Protein AF-A0A8S2DT52-F1 (afdb_monomer)

Structure (mmCIF, N/CA/C/O backbone):
data_AF-A0A8S2DT52-F1
#
_entry.id   AF-A0A8S2DT52-F1
#
loop_
_atom_site.group_PDB
_atom_site.id
_atom_site.type_symbol
_atom_site.label_atom_id
_atom_site.label_alt_id
_atom_site.label_comp_id
_atom_site.label_asym_id
_atom_site.label_entity_id
_atom_site.label_seq_id
_atom_site.pdbx_PDB_ins_code
_atom_site.Cartn_x
_atom_site.Cartn_y
_atom_site.Cartn_z
_atom_site.occupancy
_atom_site.B_iso_or_equiv
_atom_site.auth_seq_id
_atom_site.auth_comp_id
_atom_site.auth_asym_id
_atom_site.auth_atom_id
_atom_site.pdbx_PDB_model_num
ATOM 1 N N . ASN A 1 1 ? 5.628 -8.707 -32.641 1.00 35.69 1 ASN A N 1
ATOM 2 C CA . ASN A 1 1 ? 6.130 -9.527 -31.519 1.00 35.69 1 ASN A CA 1
ATOM 3 C C . ASN A 1 1 ? 7.415 -8.938 -30.966 1.00 35.69 1 ASN A C 1
ATOM 5 O O . ASN A 1 1 ? 8.491 -9.422 -31.286 1.00 35.69 1 ASN A O 1
ATOM 9 N N . LEU A 1 2 ? 7.311 -7.872 -30.170 1.00 49.41 2 LEU A N 1
ATOM 10 C CA . LEU A 1 2 ? 8.390 -7.425 -29.281 1.00 49.41 2 LEU A CA 1
ATOM 11 C C . LEU A 1 2 ? 8.142 -8.107 -27.931 1.00 49.41 2 LEU A C 1
ATOM 13 O O . LEU A 1 2 ? 7.644 -7.491 -26.996 1.00 49.41 2 LEU A O 1
ATOM 17 N N . ASN A 1 3 ? 8.361 -9.422 -27.881 1.00 49.50 3 ASN A N 1
ATOM 18 C CA . ASN A 1 3 ? 8.069 -10.216 -26.680 1.00 49.50 3 ASN A CA 1
ATOM 19 C C . ASN A 1 3 ? 9.126 -9.990 -25.587 1.00 49.50 3 ASN A C 1
ATOM 21 O O . ASN A 1 3 ? 8.876 -10.261 -24.415 1.00 49.50 3 ASN A O 1
ATOM 25 N N . GLU A 1 4 ? 10.284 -9.460 -25.979 1.00 51.12 4 GLU A N 1
ATOM 26 C CA . GLU A 1 4 ? 11.430 -9.224 -25.123 1.00 51.12 4 GLU A CA 1
ATOM 27 C C . GLU A 1 4 ? 12.176 -7.992 -25.647 1.00 51.12 4 GLU A C 1
ATOM 29 O O . GLU A 1 4 ? 12.519 -7.916 -26.831 1.00 51.12 4 GLU A O 1
ATOM 34 N N . ILE A 1 5 ? 12.380 -6.995 -24.788 1.00 58.22 5 ILE A N 1
ATOM 35 C CA . ILE A 1 5 ? 13.152 -5.797 -25.122 1.00 58.22 5 ILE A CA 1
ATOM 36 C C . ILE A 1 5 ? 14.455 -5.844 -24.326 1.00 58.22 5 ILE A C 1
ATOM 38 O O . ILE A 1 5 ? 14.461 -5.599 -23.119 1.00 58.22 5 ILE A O 1
ATOM 42 N N . HIS A 1 6 ? 15.555 -6.138 -25.023 1.00 52.00 6 HIS A N 1
ATOM 43 C CA . HIS A 1 6 ? 16.921 -6.066 -24.504 1.00 52.00 6 HIS A CA 1
ATOM 44 C C . HIS A 1 6 ? 17.639 -4.880 -25.131 1.00 52.00 6 HIS A C 1
ATOM 46 O O . HIS A 1 6 ? 18.054 -4.932 -26.289 1.00 52.00 6 HIS A O 1
ATOM 52 N N . PHE A 1 7 ? 17.816 -3.801 -24.375 1.00 57.94 7 PHE A N 1
ATOM 53 C CA . PHE A 1 7 ? 18.635 -2.682 -24.831 1.00 57.94 7 PHE A CA 1
ATOM 54 C C . PHE A 1 7 ? 20.092 -2.907 -24.404 1.00 57.94 7 PHE A C 1
ATOM 56 O O . PHE A 1 7 ? 20.455 -2.637 -23.262 1.00 57.94 7 PHE A O 1
ATOM 63 N N . GLN A 1 8 ? 20.940 -3.393 -25.316 1.00 43.19 8 GLN A N 1
ATOM 64 C CA . GLN A 1 8 ? 22.396 -3.422 -25.123 1.00 43.19 8 GLN A CA 1
ATOM 65 C C . GLN A 1 8 ? 23.070 -2.288 -25.909 1.00 43.19 8 GLN A C 1
ATOM 67 O O . GLN A 1 8 ? 22.918 -2.200 -27.122 1.00 43.19 8 GLN A O 1
ATOM 72 N N . ASN A 1 9 ? 23.805 -1.424 -25.198 1.00 43.22 9 ASN A N 1
ATOM 73 C CA . ASN A 1 9 ? 24.864 -0.499 -25.653 1.00 43.22 9 ASN A CA 1
ATOM 74 C C . ASN A 1 9 ? 24.658 0.369 -26.925 1.00 43.22 9 ASN A C 1
ATOM 76 O O . ASN A 1 9 ? 25.611 0.993 -27.378 1.00 43.22 9 ASN A O 1
ATOM 80 N N . GLY A 1 10 ? 23.449 0.484 -27.481 1.00 42.69 10 GLY A N 1
ATOM 81 C CA . GLY A 1 10 ? 23.205 1.191 -28.751 1.00 42.69 10 GLY A CA 1
ATOM 82 C C . GLY A 1 10 ? 22.443 2.517 -28.668 1.00 42.69 10 GLY A C 1
ATOM 83 O O . GLY A 1 10 ? 22.349 3.219 -29.669 1.00 42.69 10 GLY A O 1
ATOM 84 N N . MET A 1 11 ? 21.894 2.894 -27.509 1.00 45.53 11 MET A N 1
ATOM 85 C CA . MET A 1 11 ? 21.037 4.087 -27.387 1.00 45.53 11 MET A CA 1
ATOM 86 C C . MET A 1 11 ? 21.531 5.082 -26.337 1.00 45.53 11 MET A C 1
ATOM 88 O O . MET A 1 11 ? 20.765 5.579 -25.516 1.00 45.53 11 MET A O 1
ATOM 92 N N . TYR A 1 12 ? 22.815 5.436 -26.396 1.00 44.31 12 TYR A N 1
ATOM 93 C CA . TYR A 1 12 ? 23.331 6.600 -25.663 1.00 44.31 12 TYR A CA 1
ATOM 94 C C . TYR A 1 12 ? 22.582 7.903 -26.025 1.00 44.31 12 TYR A C 1
ATOM 96 O O . TYR A 1 12 ? 22.544 8.825 -25.220 1.00 44.31 12 TYR A O 1
ATOM 104 N N . ASN A 1 13 ? 21.908 7.949 -27.184 1.00 42.62 13 ASN A N 1
ATOM 105 C CA . ASN A 1 13 ? 21.098 9.089 -27.632 1.00 42.62 13 ASN A CA 1
ATOM 106 C C . ASN A 1 13 ? 19.690 9.178 -27.012 1.00 42.62 13 ASN A C 1
ATOM 108 O O . ASN A 1 13 ? 18.980 10.139 -27.286 1.00 42.62 13 ASN A O 1
ATOM 112 N N . LEU A 1 14 ? 19.281 8.225 -26.166 1.00 49.44 14 LEU A N 1
ATOM 113 C CA . LEU A 1 14 ? 18.045 8.330 -25.374 1.00 49.44 14 LEU A CA 1
ATOM 114 C C . LEU A 1 14 ? 18.279 8.831 -23.944 1.00 49.44 14 LEU A C 1
ATOM 116 O O . LEU A 1 14 ? 17.336 8.881 -23.159 1.00 49.44 14 LEU A O 1
ATOM 120 N N . ALA A 1 15 ? 19.508 9.248 -23.616 1.00 47.81 15 ALA A N 1
ATOM 121 C CA . ALA A 1 15 ? 19.841 9.877 -22.336 1.00 47.81 15 ALA A CA 1
ATOM 122 C C . ALA A 1 15 ? 18.988 11.129 -22.033 1.00 47.81 15 ALA A C 1
ATOM 124 O O . ALA A 1 15 ? 18.803 11.466 -20.877 1.00 47.81 15 ALA A O 1
ATOM 125 N N . LEU A 1 16 ? 18.390 11.754 -23.054 1.00 54.56 16 LEU A N 1
ATOM 126 C CA . LEU A 1 16 ? 17.511 12.922 -22.915 1.00 54.56 16 LEU A CA 1
ATOM 127 C C . LEU A 1 16 ? 16.016 12.584 -22.808 1.00 54.56 16 LEU A C 1
ATOM 129 O O . LEU A 1 16 ? 15.186 13.491 -22.828 1.00 54.56 16 LEU A O 1
ATOM 133 N N . MET A 1 17 ? 15.628 11.305 -22.779 1.00 66.62 17 MET A N 1
ATOM 134 C CA . MET A 1 17 ? 14.208 10.966 -22.816 1.00 66.62 17 MET A CA 1
ATOM 135 C C . MET A 1 17 ? 13.595 11.063 -21.421 1.00 66.62 17 MET A C 1
ATOM 137 O O . MET A 1 17 ? 13.674 10.124 -20.640 1.00 66.62 17 MET A O 1
ATOM 141 N N . ASP A 1 18 ? 12.941 12.188 -21.126 1.00 84.00 18 ASP A N 1
ATOM 142 C CA . ASP A 1 18 ? 12.219 12.406 -19.864 1.00 84.00 18 ASP A CA 1
ATOM 143 C C . ASP A 1 18 ? 11.149 11.337 -19.598 1.00 84.00 18 ASP A C 1
ATOM 145 O O . ASP A 1 18 ? 10.863 10.995 -18.450 1.00 84.00 18 ASP A O 1
ATOM 149 N N . ASN A 1 19 ? 10.545 10.789 -20.650 1.00 88.69 19 ASN A N 1
ATOM 150 C CA . ASN A 1 19 ? 9.438 9.854 -20.526 1.00 88.69 19 ASN A CA 1
ATOM 151 C C . ASN A 1 19 ? 9.584 8.670 -21.485 1.00 88.69 19 ASN A C 1
ATOM 153 O O . ASN A 1 19 ? 9.677 8.859 -22.696 1.00 88.69 19 ASN A O 1
ATOM 157 N N . LEU A 1 20 ? 9.544 7.453 -20.947 1.00 91.88 20 LEU A N 1
ATOM 158 C CA . LEU A 1 20 ? 9.429 6.216 -21.710 1.00 91.88 20 LEU A CA 1
ATOM 159 C C . LEU A 1 20 ? 8.020 5.655 -21.562 1.00 91.88 20 LEU A C 1
ATOM 161 O O . LEU A 1 20 ? 7.694 5.063 -20.539 1.00 91.88 20 LEU A O 1
ATOM 165 N N . ASN A 1 21 ? 7.207 5.796 -22.607 1.00 92.88 21 ASN A N 1
ATOM 166 C CA . ASN A 1 21 ? 5.884 5.188 -22.671 1.00 92.88 21 ASN A CA 1
ATOM 167 C C . ASN A 1 21 ? 5.914 3.946 -23.572 1.00 92.88 21 ASN A C 1
ATOM 169 O O . ASN A 1 21 ? 6.046 4.052 -24.789 1.00 92.88 21 ASN A O 1
ATOM 173 N N . LEU A 1 22 ? 5.785 2.779 -22.951 1.00 95.00 22 LEU A N 1
ATOM 174 C CA . LEU A 1 22 ? 5.632 1.472 -23.588 1.00 95.00 22 LEU A CA 1
ATOM 175 C C . LEU A 1 22 ? 4.287 0.831 -23.204 1.00 95.00 22 LEU A C 1
ATOM 177 O O . LEU A 1 22 ? 4.130 -0.390 -23.282 1.00 95.00 22 LEU A O 1
ATOM 181 N N . SER A 1 23 ? 3.311 1.636 -22.779 1.00 95.50 23 SER A N 1
ATOM 182 C CA . SER A 1 23 ? 1.989 1.141 -22.399 1.00 95.50 23 SER A CA 1
ATOM 183 C C . SER A 1 23 ? 1.210 0.571 -23.590 1.00 95.50 23 SER A C 1
ATOM 185 O O . SER A 1 23 ? 1.511 0.889 -24.740 1.00 95.50 23 SER A O 1
ATOM 187 N N . HIS A 1 24 ? 0.192 -0.251 -23.318 1.00 96.69 24 HIS A N 1
ATOM 188 C CA . HIS A 1 24 ? -0.721 -0.806 -24.334 1.00 96.69 24 HIS A CA 1
ATOM 189 C C . HIS A 1 24 ? -0.016 -1.643 -25.410 1.00 96.69 24 HIS A C 1
ATOM 191 O O . HIS A 1 24 ? -0.364 -1.602 -26.591 1.00 96.69 24 HIS A O 1
ATOM 197 N N . ASN A 1 25 ? 0.987 -2.411 -24.996 1.00 94.06 25 ASN A N 1
ATOM 198 C CA . ASN A 1 25 ? 1.686 -3.359 -25.854 1.00 94.06 25 ASN A CA 1
ATOM 199 C C . ASN A 1 25 ? 1.410 -4.799 -25.384 1.00 94.06 25 ASN A C 1
ATOM 201 O O . ASN A 1 25 ? 0.509 -5.070 -24.594 1.00 94.06 25 ASN A O 1
ATOM 205 N N . ILE A 1 26 ? 2.169 -5.751 -25.920 1.00 95.25 26 ILE A N 1
ATOM 206 C CA . ILE A 1 26 ? 2.086 -7.179 -25.578 1.00 95.25 26 ILE A CA 1
ATOM 207 C C . ILE A 1 26 ? 3.378 -7.674 -24.917 1.00 95.25 26 ILE A C 1
ATOM 209 O O . ILE A 1 26 ? 3.748 -8.835 -25.071 1.00 95.25 26 ILE A O 1
ATOM 213 N N . ILE A 1 27 ? 4.102 -6.782 -24.233 1.00 94.81 27 ILE A N 1
ATOM 214 C CA . ILE A 1 27 ? 5.411 -7.093 -23.652 1.00 94.81 27 ILE A CA 1
ATOM 215 C C . ILE A 1 27 ? 5.211 -8.069 -22.495 1.00 94.81 27 ILE A C 1
ATOM 217 O O . ILE A 1 27 ? 4.432 -7.801 -21.581 1.00 94.81 27 ILE A O 1
ATOM 221 N N . GLU A 1 28 ? 5.934 -9.187 -22.522 1.00 95.69 28 GLU A N 1
ATOM 222 C CA . GLU A 1 28 ? 5.919 -10.171 -21.436 1.00 95.69 28 GLU A CA 1
ATOM 223 C C . GLU A 1 28 ? 7.107 -10.010 -20.490 1.00 95.69 28 GLU A C 1
ATOM 225 O O . GLU A 1 28 ? 7.013 -10.335 -19.304 1.00 95.69 28 GLU A O 1
ATOM 230 N N . GLN A 1 29 ? 8.235 -9.515 -20.996 1.00 95.25 29 GLN A N 1
ATOM 231 C CA . GLN A 1 29 ? 9.461 -9.369 -20.225 1.00 95.25 29 GLN A CA 1
ATOM 232 C C . GLN A 1 29 ? 10.185 -8.082 -20.597 1.00 95.25 29 GLN A C 1
ATOM 234 O O . GLN A 1 29 ? 10.326 -7.747 -21.775 1.00 95.25 29 GLN A O 1
ATOM 239 N N . ILE A 1 30 ? 10.676 -7.379 -19.580 1.00 93.44 30 ILE A N 1
ATOM 240 C CA . ILE A 1 30 ? 11.495 -6.186 -19.763 1.00 93.44 30 ILE A CA 1
ATOM 241 C C . ILE A 1 30 ? 12.741 -6.255 -18.890 1.00 93.44 30 ILE A C 1
ATOM 243 O O . ILE A 1 30 ? 12.665 -6.503 -17.686 1.00 93.44 30 ILE A O 1
ATOM 247 N N . ASN A 1 31 ? 13.896 -6.031 -19.513 1.00 93.75 31 ASN A N 1
ATOM 248 C CA . ASN A 1 31 ? 15.182 -5.969 -18.838 1.00 93.75 31 ASN A CA 1
ATOM 249 C C . ASN A 1 31 ? 15.971 -4.779 -19.383 1.00 93.75 31 ASN A C 1
ATOM 251 O O . ASN A 1 31 ? 16.516 -4.828 -20.487 1.00 93.75 31 ASN A O 1
ATOM 255 N N . ILE A 1 32 ? 15.997 -3.686 -18.618 1.00 90.31 32 ILE A N 1
ATOM 256 C CA . ILE A 1 32 ? 16.665 -2.455 -19.036 1.00 90.31 32 ILE A CA 1
ATOM 257 C C . ILE A 1 32 ? 17.581 -1.943 -17.935 1.00 90.31 32 ILE A C 1
ATOM 259 O O . ILE A 1 32 ? 17.180 -1.748 -16.785 1.00 90.31 32 ILE A O 1
ATOM 263 N N . LYS A 1 33 ? 18.826 -1.670 -18.327 1.00 91.00 33 LYS A N 1
ATOM 264 C CA . LYS A 1 33 ? 19.851 -1.093 -17.468 1.00 91.00 33 LYS A CA 1
ATOM 265 C C . LYS A 1 33 ? 20.381 0.207 -18.064 1.00 91.00 33 LYS A C 1
ATOM 267 O O . LYS A 1 33 ? 21.180 0.201 -18.994 1.00 91.00 33 LYS A O 1
ATOM 272 N N . TRP A 1 34 ? 19.973 1.321 -17.474 1.00 87.88 34 TRP A N 1
ATOM 273 C CA . TRP A 1 34 ? 20.544 2.640 -17.715 1.00 87.88 34 TRP A CA 1
ATOM 274 C C . TRP A 1 34 ? 21.783 2.846 -16.834 1.00 87.88 34 TRP A C 1
ATOM 276 O O . TRP A 1 34 ? 21.779 2.530 -15.641 1.00 87.88 34 TRP A O 1
ATOM 286 N N . HIS A 1 35 ? 22.861 3.365 -17.428 1.00 78.94 35 HIS A N 1
ATOM 287 C CA . HIS A 1 35 ? 24.149 3.547 -16.747 1.00 78.94 35 HIS A CA 1
ATOM 288 C C . HIS A 1 35 ? 24.316 4.914 -16.072 1.00 78.94 35 HIS A C 1
ATOM 290 O O . HIS A 1 35 ? 24.983 4.990 -15.044 1.00 78.94 35 HIS A O 1
ATOM 296 N N . ARG A 1 36 ? 23.758 5.984 -16.655 1.00 77.56 36 ARG A N 1
ATOM 297 C CA . ARG A 1 36 ? 23.890 7.362 -16.152 1.00 77.56 36 ARG A CA 1
ATOM 298 C C . ARG A 1 36 ? 22.519 7.982 -15.923 1.00 77.56 36 ARG A C 1
ATOM 300 O O . ARG A 1 36 ? 22.069 8.026 -14.788 1.00 77.56 36 ARG A O 1
ATOM 307 N N . GLU A 1 37 ? 21.847 8.367 -16.998 1.00 83.38 37 GLU A N 1
ATOM 308 C CA . GLU A 1 37 ? 20.491 8.913 -16.966 1.00 83.38 37 GLU A CA 1
ATOM 309 C C . GLU A 1 37 ? 19.500 7.847 -17.434 1.00 83.38 37 GLU A C 1
ATOM 311 O O . GLU A 1 37 ? 19.748 7.117 -18.399 1.00 83.38 37 GLU A O 1
ATOM 316 N N . SER A 1 38 ? 18.403 7.722 -16.695 1.00 89.06 38 SER A N 1
ATOM 317 C CA . SER A 1 38 ? 17.225 6.939 -17.050 1.00 89.06 38 SER A CA 1
ATOM 318 C C . SER A 1 38 ? 16.023 7.869 -17.233 1.00 89.06 38 SER A C 1
ATOM 320 O O . SER A 1 38 ? 16.004 8.964 -16.664 1.00 89.06 38 SER A O 1
ATOM 322 N N . PRO A 1 39 ? 14.989 7.449 -17.975 1.00 91.62 39 PRO A N 1
ATOM 323 C CA . PRO A 1 39 ? 13.781 8.244 -18.097 1.00 91.62 39 PRO A CA 1
ATOM 324 C C . PRO A 1 39 ? 13.196 8.591 -16.734 1.00 91.62 39 PRO A C 1
ATOM 326 O O . PRO A 1 39 ? 13.088 7.731 -15.856 1.00 91.62 39 PRO A O 1
ATOM 329 N N . HIS A 1 40 ? 12.827 9.855 -16.556 1.00 92.81 40 HIS A N 1
ATOM 330 C CA . HIS A 1 40 ? 12.210 10.363 -15.337 1.00 92.81 40 HIS A CA 1
ATOM 331 C C . HIS A 1 40 ? 10.884 9.651 -15.036 1.00 92.81 40 HIS A C 1
ATOM 333 O O . HIS A 1 40 ? 10.615 9.282 -13.887 1.00 92.81 40 HIS A O 1
ATOM 339 N N . THR A 1 41 ? 10.097 9.416 -16.088 1.00 95.12 41 THR A N 1
ATOM 340 C CA . THR A 1 41 ? 8.844 8.659 -16.057 1.00 95.12 41 THR A CA 1
ATOM 341 C C . THR A 1 41 ? 8.940 7.435 -16.958 1.00 95.12 41 THR A C 1
ATOM 343 O O . THR A 1 41 ? 9.429 7.519 -18.084 1.00 95.12 41 THR A O 1
ATOM 346 N N . ILE A 1 42 ? 8.473 6.293 -16.459 1.00 96.38 42 ILE A N 1
ATOM 347 C CA . ILE A 1 42 ? 8.358 5.048 -17.217 1.00 96.38 42 ILE A CA 1
ATOM 348 C C . ILE A 1 42 ? 6.921 4.545 -17.091 1.00 96.38 42 ILE A C 1
ATOM 350 O O . ILE A 1 42 ? 6.464 4.239 -15.989 1.00 96.38 42 ILE A O 1
ATOM 354 N N . ASP A 1 43 ? 6.224 4.430 -18.217 1.00 97.69 43 ASP A N 1
ATOM 355 C CA . ASP A 1 43 ? 4.899 3.824 -18.300 1.00 97.69 43 ASP A CA 1
ATOM 356 C C . ASP A 1 43 ? 4.969 2.480 -19.030 1.00 97.69 43 ASP A C 1
ATOM 358 O O . ASP A 1 43 ? 5.263 2.406 -20.223 1.00 97.69 43 ASP A O 1
ATOM 362 N N . LEU A 1 44 ? 4.709 1.414 -18.282 1.00 97.88 44 LEU A N 1
ATOM 363 C CA . LEU A 1 44 ? 4.681 0.022 -18.722 1.00 97.88 44 LEU A CA 1
ATOM 364 C C . LEU A 1 44 ? 3.293 -0.603 -18.519 1.00 97.88 44 LEU A C 1
ATOM 366 O O . LEU A 1 44 ? 3.146 -1.830 -18.518 1.00 97.88 44 LEU A O 1
ATOM 370 N N . SER A 1 45 ? 2.268 0.228 -18.330 1.00 98.56 45 SER A N 1
ATOM 371 C CA . SER A 1 45 ? 0.914 -0.239 -18.059 1.00 98.56 45 SER A CA 1
ATOM 372 C C . SER A 1 45 ? 0.265 -0.937 -19.256 1.00 98.56 45 SER A C 1
ATOM 374 O O . SER A 1 45 ? 0.692 -0.770 -20.396 1.00 98.56 45 SER A O 1
ATOM 376 N N . TYR A 1 46 ? -0.778 -1.732 -19.014 1.00 98.19 46 TYR A N 1
ATOM 377 C CA . TYR A 1 46 ? -1.529 -2.426 -20.075 1.00 98.19 46 TYR A CA 1
ATOM 378 C C . TYR A 1 46 ? -0.626 -3.277 -20.985 1.00 98.19 46 TYR A C 1
ATOM 380 O O . TYR A 1 46 ? -0.639 -3.146 -22.207 1.00 98.19 46 TYR A O 1
ATOM 388 N N . ASN A 1 47 ? 0.191 -4.126 -20.368 1.00 96.69 47 ASN A N 1
ATOM 389 C CA . ASN A 1 47 ? 1.028 -5.117 -21.039 1.00 96.69 47 ASN A CA 1
ATOM 390 C C . ASN A 1 47 ? 0.714 -6.524 -20.490 1.00 96.69 47 ASN A C 1
ATOM 392 O O . ASN A 1 47 ? -0.205 -6.712 -19.691 1.00 96.69 47 ASN A O 1
ATOM 396 N N . ASN A 1 48 ? 1.494 -7.523 -20.908 1.00 96.56 48 ASN A N 1
ATOM 397 C CA . ASN A 1 48 ? 1.416 -8.898 -20.409 1.00 96.56 48 ASN A CA 1
ATOM 398 C C . ASN A 1 48 ? 2.616 -9.235 -19.509 1.00 96.56 48 ASN A C 1
ATOM 400 O O . ASN A 1 48 ? 3.102 -10.368 -19.522 1.00 96.56 48 ASN A O 1
ATOM 404 N N . LEU A 1 49 ? 3.139 -8.249 -18.766 1.00 97.12 49 LEU A N 1
ATOM 405 C CA . LEU A 1 49 ? 4.407 -8.402 -18.061 1.00 97.12 49 LEU A CA 1
ATOM 406 C C . LEU A 1 49 ? 4.342 -9.537 -17.040 1.00 97.12 49 LEU A C 1
ATOM 408 O O . LEU A 1 49 ? 3.437 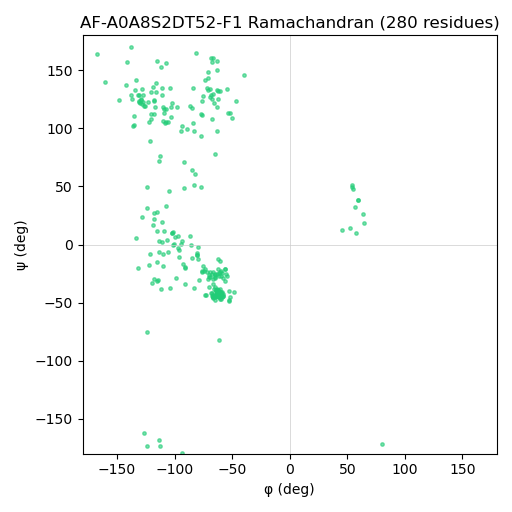-9.619 -16.214 1.00 97.12 49 LEU A O 1
ATOM 412 N N . LYS A 1 50 ? 5.363 -10.384 -17.089 1.00 95.75 50 LYS A N 1
ATOM 413 C CA . LYS A 1 50 ? 5.664 -11.441 -16.124 1.00 95.75 50 LYS A CA 1
ATOM 414 C C . LYS A 1 50 ? 6.973 -11.159 -15.408 1.00 95.75 50 LYS A C 1
ATOM 416 O O . LYS A 1 50 ? 7.093 -11.543 -14.257 1.00 95.75 50 LYS A O 1
ATOM 421 N N . PHE A 1 51 ? 7.926 -10.498 -16.072 1.00 95.81 51 PHE A N 1
ATOM 422 C CA . PHE A 1 51 ? 9.244 -10.183 -15.524 1.00 95.81 51 PHE A CA 1
ATOM 423 C C . PHE A 1 51 ? 9.631 -8.735 -15.822 1.00 95.81 51 PHE A C 1
ATOM 425 O O . PHE A 1 51 ? 9.516 -8.269 -16.957 1.00 95.81 51 PHE A O 1
ATOM 432 N N . VAL A 1 52 ? 10.109 -8.034 -14.796 1.00 96.19 52 VAL A N 1
ATOM 433 C CA . VAL A 1 52 ? 10.519 -6.631 -14.853 1.00 96.19 52 VAL A CA 1
ATOM 434 C C . VAL A 1 52 ? 11.844 -6.474 -14.124 1.00 96.19 52 VAL A C 1
ATOM 436 O O . VAL A 1 52 ? 11.906 -6.556 -12.899 1.00 96.19 52 VAL A O 1
ATOM 439 N N . TYR A 1 53 ? 12.902 -6.200 -14.878 1.00 95.62 53 TYR A N 1
ATOM 440 C CA . TYR A 1 53 ? 14.197 -5.798 -14.351 1.00 95.62 53 TYR A CA 1
ATOM 441 C C . TYR A 1 53 ? 14.524 -4.395 -14.853 1.00 95.62 53 TYR A C 1
ATOM 443 O O . TYR A 1 53 ? 14.742 -4.187 -16.047 1.00 95.62 53 TYR A O 1
ATOM 451 N N . LEU A 1 54 ? 14.552 -3.425 -13.941 1.00 94.38 54 LEU A N 1
ATOM 452 C CA . LEU A 1 54 ? 14.854 -2.033 -14.265 1.00 94.38 54 LEU A CA 1
ATOM 453 C C . LEU A 1 54 ? 15.972 -1.518 -13.365 1.00 94.38 54 LEU A C 1
ATOM 455 O O . LEU A 1 54 ? 15.884 -1.596 -12.139 1.00 94.38 54 LEU A O 1
ATOM 459 N N . HIS A 1 55 ? 17.005 -0.945 -13.974 1.00 93.50 55 HIS A N 1
ATOM 460 C CA . HIS A 1 55 ? 18.110 -0.305 -13.269 1.00 93.50 55 HIS A CA 1
ATOM 461 C C . HIS A 1 55 ? 18.372 1.089 -13.833 1.00 93.50 55 HIS A C 1
ATOM 463 O O . HIS A 1 55 ? 18.708 1.210 -15.007 1.00 93.50 55 HIS A O 1
ATOM 469 N N . GLY A 1 56 ? 18.305 2.126 -13.000 1.00 90.62 56 GLY A N 1
ATOM 470 C CA . GLY A 1 56 ? 18.461 3.526 -13.402 1.00 90.62 56 GLY A CA 1
ATOM 471 C C . GLY A 1 56 ? 18.639 4.466 -12.207 1.00 90.62 56 GLY A C 1
ATOM 472 O O . GLY A 1 56 ? 18.385 4.084 -11.068 1.00 90.62 56 GLY A O 1
ATOM 473 N N . GLN A 1 57 ? 19.106 5.691 -12.460 1.00 88.88 57 GLN A N 1
ATOM 474 C CA . GLN A 1 57 ? 19.489 6.635 -11.396 1.00 88.88 57 GLN A CA 1
ATOM 475 C C . GLN A 1 57 ? 18.549 7.836 -11.248 1.00 88.88 57 GLN A C 1
ATOM 477 O O . GLN A 1 57 ? 18.571 8.484 -10.207 1.00 88.88 57 GLN A O 1
ATOM 482 N N . THR A 1 58 ? 17.733 8.143 -12.256 1.00 92.19 58 THR A N 1
ATOM 483 C CA . THR A 1 58 ? 16.940 9.388 -12.306 1.00 92.19 58 THR A CA 1
ATOM 484 C C . THR A 1 58 ? 15.434 9.142 -12.401 1.00 92.19 58 THR A C 1
ATOM 486 O O . THR A 1 58 ? 14.644 10.068 -12.250 1.00 92.19 58 THR A O 1
ATOM 489 N N . THR A 1 59 ? 14.994 7.895 -12.590 1.00 95.06 59 THR A N 1
ATOM 490 C CA . THR A 1 59 ? 13.564 7.557 -12.648 1.00 95.06 59 THR A CA 1
ATOM 491 C C . THR A 1 59 ? 12.890 7.810 -11.305 1.00 95.06 59 THR A C 1
ATOM 493 O O . THR A 1 59 ? 13.259 7.198 -10.302 1.00 95.06 59 THR A O 1
ATOM 496 N N . TYR A 1 60 ? 11.863 8.661 -11.299 1.00 96.44 60 TYR A N 1
ATOM 497 C CA . TYR A 1 60 ? 11.067 8.964 -10.109 1.00 96.44 60 TYR A CA 1
ATOM 498 C C . TYR A 1 60 ? 9.602 8.518 -10.216 1.00 96.44 60 TYR A C 1
ATOM 500 O O . TYR A 1 60 ? 8.930 8.443 -9.184 1.00 96.44 60 TYR A O 1
ATOM 508 N N . ASN A 1 61 ? 9.112 8.192 -11.416 1.00 98.00 61 ASN A N 1
ATOM 509 C CA . ASN A 1 61 ? 7.746 7.725 -11.652 1.00 98.00 61 ASN A CA 1
ATOM 510 C C . ASN A 1 61 ? 7.742 6.427 -12.476 1.00 98.00 61 ASN A C 1
ATOM 512 O O . ASN A 1 61 ? 8.315 6.383 -13.565 1.00 98.00 61 ASN A O 1
ATOM 516 N N . LEU A 1 62 ? 7.097 5.385 -11.949 1.00 98.44 62 LEU A N 1
ATOM 517 C CA . LEU A 1 62 ? 6.930 4.101 -12.620 1.00 98.44 62 LEU A CA 1
ATOM 518 C C . LEU A 1 62 ? 5.469 3.638 -12.566 1.00 98.44 62 LEU A C 1
ATOM 520 O O . LEU A 1 62 ? 4.915 3.430 -11.488 1.00 98.44 62 LEU A O 1
ATOM 524 N N . ASN A 1 63 ? 4.872 3.393 -13.728 1.00 98.75 63 ASN A N 1
ATOM 525 C CA . ASN A 1 63 ? 3.549 2.790 -13.842 1.00 98.75 63 ASN A CA 1
ATOM 526 C C . ASN A 1 63 ? 3.665 1.357 -14.383 1.00 98.75 63 ASN A C 1
ATOM 528 O O . ASN A 1 63 ? 4.099 1.153 -15.514 1.00 98.75 63 ASN A O 1
ATOM 532 N N . LEU A 1 64 ? 3.272 0.368 -13.579 1.00 98.62 64 LEU A N 1
ATOM 533 C CA . LEU A 1 64 ? 3.209 -1.054 -13.944 1.00 98.62 64 LEU A CA 1
ATOM 534 C C . LEU A 1 64 ? 1.768 -1.586 -13.928 1.00 98.62 64 LEU A C 1
ATOM 536 O O . LEU A 1 64 ? 1.555 -2.800 -13.983 1.00 98.62 64 LEU A O 1
ATOM 540 N N . SER A 1 65 ? 0.776 -0.699 -13.840 1.00 98.81 65 SER A N 1
ATOM 541 C CA . SER A 1 65 ? -0.622 -1.092 -13.681 1.00 98.81 65 SER A CA 1
ATOM 542 C C . SER A 1 65 ? -1.164 -1.897 -14.866 1.00 98.81 65 SER A C 1
ATOM 544 O O . SER A 1 65 ? -0.652 -1.838 -15.982 1.00 98.81 65 SER A O 1
ATOM 546 N N . SER A 1 66 ? -2.229 -2.663 -14.636 1.00 98.69 66 SER A N 1
ATOM 547 C CA . SER A 1 66 ? -2.907 -3.441 -15.686 1.00 98.69 66 SER A CA 1
ATOM 548 C C . SER A 1 66 ? -1.984 -4.459 -16.370 1.00 98.69 66 SER A C 1
ATOM 550 O O . SER A 1 66 ? -2.062 -4.676 -17.576 1.00 98.69 66 SER A O 1
ATOM 552 N N . ASN A 1 67 ? -1.113 -5.092 -15.581 1.00 98.31 67 ASN A N 1
ATOM 553 C CA . ASN A 1 67 ? -0.301 -6.242 -15.971 1.00 98.31 67 ASN A CA 1
ATOM 554 C C . ASN A 1 67 ? -0.765 -7.468 -15.175 1.00 98.31 67 ASN A C 1
ATOM 556 O O . ASN A 1 67 ? -0.123 -7.895 -14.217 1.00 98.31 67 ASN A O 1
ATOM 560 N N . TYR A 1 68 ? -1.907 -8.039 -15.560 1.00 97.25 68 TYR A N 1
ATOM 561 C CA . TYR A 1 68 ? -2.612 -9.074 -14.786 1.00 97.25 68 TYR A CA 1
ATOM 562 C C . TYR A 1 68 ? -1.833 -10.381 -14.572 1.00 97.25 68 TYR A C 1
ATOM 564 O O . TYR A 1 68 ? -2.251 -11.207 -13.768 1.00 97.25 68 TYR A O 1
ATOM 572 N N . GLN A 1 69 ? -0.728 -10.597 -15.289 1.00 95.56 69 GLN A N 1
ATOM 573 C CA . GLN A 1 69 ? 0.147 -11.761 -15.120 1.00 95.56 69 GLN A CA 1
ATOM 574 C C . GLN A 1 69 ? 1.349 -11.477 -14.204 1.00 95.56 69 GLN A C 1
ATOM 576 O O . GLN A 1 69 ? 2.028 -12.417 -13.787 1.00 95.56 69 GLN A O 1
ATOM 581 N N . LEU A 1 70 ? 1.594 -10.209 -13.856 1.00 96.88 70 LEU A N 1
ATOM 582 C CA . LEU A 1 70 ? 2.747 -9.790 -13.070 1.00 96.88 70 LEU A CA 1
ATOM 583 C C . LEU A 1 70 ? 2.545 -10.128 -11.593 1.00 96.88 70 LEU A C 1
ATOM 585 O O . LEU A 1 70 ? 1.589 -9.676 -10.962 1.00 96.88 70 LEU A O 1
ATOM 589 N N . THR A 1 71 ? 3.479 -10.882 -11.025 1.00 94.81 71 THR A N 1
ATOM 590 C CA . THR A 1 71 ? 3.590 -11.118 -9.579 1.00 94.81 71 THR A CA 1
ATOM 591 C C . THR A 1 71 ? 4.799 -10.356 -9.029 1.00 94.81 71 THR A C 1
ATOM 593 O O . THR A 1 71 ? 5.721 -10.034 -9.774 1.00 94.81 71 THR A O 1
ATOM 596 N N . LEU A 1 72 ? 4.807 -10.030 -7.731 1.00 92.69 72 LEU A N 1
ATOM 597 C CA . LEU A 1 72 ? 5.852 -9.180 -7.133 1.00 92.69 72 LEU A CA 1
ATOM 598 C C . LEU A 1 72 ? 6.995 -9.939 -6.454 1.00 92.69 72 LEU A C 1
ATOM 600 O O . LEU A 1 72 ? 7.937 -9.293 -6.012 1.00 92.69 72 LEU A O 1
ATOM 604 N N . ASP A 1 73 ? 6.923 -11.267 -6.356 1.00 82.00 73 ASP A N 1
ATOM 605 C CA . ASP A 1 73 ? 7.856 -12.071 -5.555 1.00 82.00 73 ASP A CA 1
ATOM 606 C C . ASP A 1 73 ? 9.313 -11.931 -6.047 1.00 82.00 73 ASP A C 1
ATOM 608 O O . ASP A 1 73 ? 10.080 -11.125 -5.527 1.00 82.00 73 ASP A O 1
ATOM 612 N N . ASN A 1 74 ? 9.689 -12.681 -7.089 1.00 82.38 74 ASN A N 1
ATOM 613 C CA . ASN A 1 74 ? 11.032 -12.664 -7.698 1.00 82.38 74 ASN A CA 1
ATOM 614 C C . ASN A 1 74 ? 11.033 -12.104 -9.125 1.00 82.38 74 ASN A C 1
ATOM 616 O O . ASN A 1 74 ? 12.053 -12.094 -9.809 1.00 82.38 74 ASN A O 1
ATOM 620 N N . ASN A 1 75 ? 9.869 -11.659 -9.577 1.00 91.06 75 ASN A N 1
ATOM 621 C CA . ASN A 1 75 ? 9.627 -11.275 -10.956 1.00 91.06 75 ASN A CA 1
ATOM 622 C C . ASN A 1 75 ? 9.849 -9.779 -11.193 1.00 91.06 75 ASN A C 1
ATOM 624 O O . ASN A 1 75 ? 10.003 -9.361 -12.337 1.00 91.06 75 ASN A O 1
ATOM 628 N N . VAL A 1 76 ? 9.888 -8.976 -10.126 1.00 94.88 76 VAL A N 1
ATOM 629 C CA . VAL A 1 76 ? 10.097 -7.529 -10.193 1.00 94.88 76 VAL A CA 1
ATOM 630 C C . VAL A 1 76 ? 11.345 -7.156 -9.406 1.00 94.88 76 VAL A C 1
ATOM 632 O O . VAL A 1 76 ? 11.371 -7.221 -8.179 1.00 94.88 76 VAL A O 1
ATOM 635 N N . GLN A 1 77 ? 12.372 -6.709 -10.120 1.00 94.38 77 GLN A N 1
ATOM 636 C CA . GLN A 1 77 ? 13.599 -6.184 -9.545 1.00 94.38 77 GLN A CA 1
ATOM 637 C C . GLN A 1 77 ? 13.810 -4.747 -10.014 1.00 94.38 77 GLN A C 1
ATOM 639 O O . GLN A 1 77 ? 14.149 -4.482 -11.168 1.00 94.38 77 GLN A O 1
ATOM 644 N N . LEU A 1 78 ? 13.618 -3.812 -9.083 1.00 95.06 78 LEU A N 1
ATOM 645 C CA . LEU A 1 78 ? 13.791 -2.385 -9.320 1.00 95.06 78 LEU A CA 1
ATOM 646 C C . LEU A 1 78 ? 15.028 -1.890 -8.577 1.00 95.06 78 LEU A C 1
ATOM 648 O O . LEU A 1 78 ? 15.085 -1.932 -7.349 1.00 95.06 78 LEU A O 1
ATOM 652 N N . ASN A 1 79 ? 16.003 -1.391 -9.327 1.00 94.00 79 ASN A N 1
ATOM 653 C CA . ASN A 1 79 ? 17.119 -0.614 -8.808 1.00 94.00 79 ASN A CA 1
ATOM 654 C C . ASN A 1 79 ? 17.007 0.817 -9.347 1.00 94.00 79 ASN A C 1
ATOM 656 O O . ASN A 1 79 ? 17.715 1.208 -10.274 1.00 94.00 79 ASN A O 1
ATOM 660 N N . LEU A 1 80 ? 16.026 1.547 -8.810 1.00 94.00 80 LEU A N 1
ATOM 661 C CA . LEU A 1 80 ? 15.657 2.909 -9.195 1.00 94.00 80 LEU A CA 1
ATOM 662 C C . LEU A 1 80 ? 15.774 3.809 -7.958 1.00 94.00 80 LEU A C 1
ATOM 664 O O . LEU A 1 80 ? 14.828 3.955 -7.187 1.00 94.00 80 LEU A O 1
ATOM 668 N N . SER A 1 81 ? 16.961 4.372 -7.738 1.00 90.44 81 SER A N 1
ATOM 669 C CA . SER A 1 81 ? 17.334 5.046 -6.480 1.00 90.44 81 SER A CA 1
ATOM 670 C C . SER A 1 81 ? 16.495 6.292 -6.155 1.00 90.44 81 SER A C 1
ATOM 672 O O . SER A 1 81 ? 16.339 6.647 -4.987 1.00 90.44 81 SER A O 1
ATOM 674 N N . GLN A 1 82 ? 15.923 6.939 -7.172 1.00 93.38 82 GLN A N 1
ATOM 675 C CA . GLN A 1 82 ? 15.106 8.149 -7.038 1.00 93.38 82 GLN A CA 1
ATOM 676 C C . GLN A 1 82 ? 13.595 7.901 -7.143 1.00 93.38 82 GLN A C 1
ATOM 678 O O . GLN A 1 82 ? 12.831 8.867 -7.206 1.00 93.38 82 GLN A O 1
ATOM 683 N N . LEU A 1 83 ? 13.147 6.640 -7.134 1.00 97.12 83 LEU A N 1
ATOM 684 C CA . LEU A 1 83 ? 11.737 6.301 -7.315 1.00 97.12 83 LEU A CA 1
ATOM 685 C C . LEU A 1 83 ? 10.867 6.896 -6.196 1.00 97.12 83 LEU A C 1
ATOM 687 O O . LEU A 1 83 ? 11.117 6.663 -5.017 1.00 97.12 83 LEU A O 1
ATOM 691 N N . LYS A 1 84 ? 9.835 7.663 -6.565 1.00 98.19 84 LYS A N 1
ATOM 692 C CA . LYS A 1 84 ? 8.902 8.324 -5.629 1.00 98.19 84 LYS A CA 1
ATOM 693 C C . LYS A 1 84 ? 7.464 7.864 -5.818 1.00 98.19 84 LYS A C 1
ATOM 695 O O . LYS A 1 84 ? 6.710 7.813 -4.850 1.00 98.19 84 LYS A O 1
ATOM 700 N N . TYR A 1 85 ? 7.078 7.553 -7.047 1.00 98.69 85 TYR A N 1
ATOM 701 C CA . TYR A 1 85 ? 5.743 7.094 -7.390 1.00 98.69 85 TYR A CA 1
ATOM 702 C C . TYR A 1 85 ? 5.833 5.712 -8.023 1.00 98.69 85 TYR A C 1
ATOM 704 O O . TYR A 1 85 ? 6.622 5.510 -8.951 1.00 98.69 85 TYR A O 1
ATOM 712 N N . ILE A 1 86 ? 5.007 4.787 -7.540 1.00 98.62 86 ILE A N 1
ATOM 713 C CA . ILE A 1 86 ? 4.804 3.503 -8.196 1.00 98.62 86 ILE A CA 1
ATOM 714 C C . ILE A 1 86 ? 3.325 3.105 -8.189 1.00 98.62 86 ILE A C 1
ATOM 716 O O . ILE A 1 86 ? 2.675 3.096 -7.137 1.00 98.62 86 ILE A O 1
ATOM 720 N N . ASP A 1 87 ? 2.811 2.761 -9.370 1.00 98.88 87 ASP A N 1
ATOM 721 C CA . ASP A 1 87 ? 1.483 2.172 -9.539 1.00 98.88 87 ASP A CA 1
ATOM 722 C C . ASP A 1 87 ? 1.598 0.684 -9.891 1.00 98.88 87 ASP A C 1
ATOM 724 O O . ASP A 1 87 ? 2.153 0.306 -10.923 1.00 98.88 87 ASP A O 1
ATOM 728 N N . LEU A 1 88 ? 1.078 -0.153 -8.995 1.00 98.56 88 LEU A N 1
ATOM 729 C CA . LEU A 1 88 ? 1.018 -1.611 -9.063 1.00 98.56 88 LEU A CA 1
ATOM 730 C C . LEU A 1 88 ? -0.446 -2.092 -9.078 1.00 98.56 88 LEU A C 1
ATOM 732 O O . LEU A 1 88 ? -0.755 -3.180 -8.592 1.00 98.56 88 LEU A O 1
ATOM 736 N N . SER A 1 89 ? -1.378 -1.272 -9.564 1.00 98.81 89 SER A N 1
ATOM 737 C CA . SER A 1 89 ? -2.801 -1.619 -9.628 1.00 98.81 89 SER A CA 1
ATOM 738 C C . SER A 1 89 ? -3.089 -2.683 -10.684 1.00 98.81 89 SER A C 1
ATOM 740 O O . SER A 1 89 ? -2.476 -2.684 -11.748 1.00 98.81 89 SER A O 1
ATOM 742 N N . ASN A 1 90 ? -4.098 -3.527 -10.457 1.00 98.62 90 ASN A N 1
ATOM 743 C CA . ASN A 1 90 ? -4.538 -4.539 -11.429 1.00 98.62 90 ASN A CA 1
ATOM 744 C C . ASN A 1 90 ? -3.396 -5.471 -11.901 1.00 98.62 90 ASN A C 1
ATOM 746 O O . ASN A 1 90 ? -3.220 -5.695 -13.101 1.00 98.62 90 ASN A O 1
ATOM 750 N N . ILE A 1 91 ? -2.608 -5.996 -10.963 1.00 97.94 91 ILE A N 1
ATOM 751 C CA . ILE A 1 91 ? -1.625 -7.054 -11.228 1.00 97.94 91 ILE A CA 1
ATOM 752 C C . ILE A 1 91 ? -2.060 -8.348 -10.517 1.00 97.94 91 ILE A C 1
ATOM 754 O O . ILE A 1 91 ? -3.154 -8.426 -9.958 1.00 97.94 91 ILE A O 1
ATOM 758 N N . ASN A 1 92 ? -1.233 -9.393 -10.522 1.00 96.25 92 ASN A N 1
ATOM 759 C CA . ASN A 1 92 ? -1.501 -10.621 -9.765 1.00 96.25 92 ASN A CA 1
ATOM 760 C C . ASN A 1 92 ? -0.868 -10.570 -8.363 1.00 96.25 92 ASN A C 1
ATOM 762 O O . ASN A 1 92 ? -0.151 -11.485 -7.952 1.00 96.25 92 ASN A O 1
ATOM 766 N N . PHE A 1 93 ? -1.084 -9.477 -7.624 1.00 96.19 93 PHE A N 1
ATOM 767 C CA . PHE A 1 93 ? -0.531 -9.321 -6.280 1.00 96.19 93 PHE A CA 1
ATOM 768 C C . PHE A 1 93 ? -1.453 -9.938 -5.227 1.00 96.19 93 PHE A C 1
ATOM 770 O O . PHE A 1 93 ? -2.600 -9.511 -5.071 1.00 96.19 93 PHE A O 1
ATOM 777 N N . ARG A 1 94 ? -0.927 -10.934 -4.500 1.00 95.00 94 ARG A N 1
ATOM 778 C CA . ARG A 1 94 ? -1.720 -11.774 -3.588 1.00 95.00 94 ARG A CA 1
ATOM 779 C C . ARG A 1 94 ? -1.294 -11.802 -2.131 1.00 95.00 94 ARG A C 1
ATOM 781 O O . ARG A 1 94 ? -2.068 -12.199 -1.262 1.00 95.00 94 ARG A O 1
ATOM 788 N N . SER A 1 95 ? -0.071 -11.382 -1.837 1.00 93.88 95 SER A N 1
ATOM 789 C CA . SER A 1 95 ? 0.489 -11.475 -0.494 1.00 93.88 95 SER A CA 1
ATOM 790 C C . SER A 1 95 ? 1.658 -10.516 -0.339 1.00 93.88 95 SER A C 1
ATOM 792 O O . SER A 1 95 ? 2.492 -10.415 -1.228 1.00 93.88 95 SER A O 1
ATOM 794 N N . PHE A 1 96 ? 1.764 -9.861 0.816 1.00 92.06 96 PHE A N 1
ATOM 795 C CA . PHE A 1 96 ? 2.971 -9.116 1.197 1.00 92.06 96 PHE A CA 1
ATOM 796 C C . PHE A 1 96 ? 4.086 -10.027 1.740 1.00 92.06 96 PHE A C 1
ATOM 798 O O . PHE A 1 96 ? 5.224 -9.591 1.905 1.00 92.06 96 PHE A O 1
ATOM 805 N N . LYS A 1 97 ? 3.779 -11.293 2.053 1.00 86.62 97 LYS A N 1
ATOM 806 C CA . LYS A 1 97 ? 4.756 -12.253 2.582 1.00 86.62 97 LYS A C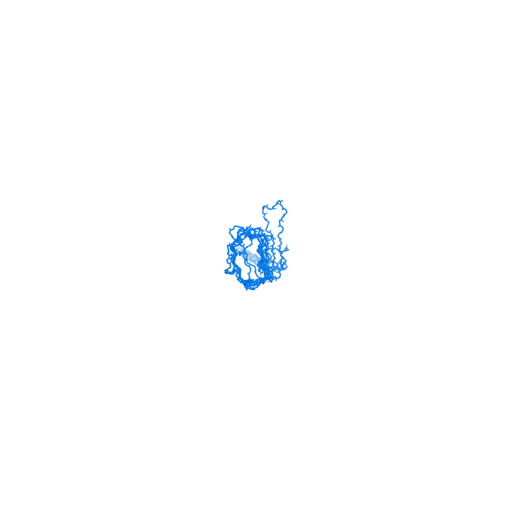A 1
ATOM 807 C C . LYS A 1 97 ? 5.739 -12.653 1.482 1.00 86.62 97 LYS A C 1
ATOM 809 O O . LYS A 1 97 ? 5.303 -13.042 0.408 1.00 86.62 97 LYS A O 1
ATOM 814 N N . ASN A 1 98 ? 7.036 -12.638 1.796 1.00 78.94 98 ASN A N 1
ATOM 815 C CA . ASN A 1 98 ? 8.144 -12.976 0.888 1.00 78.94 98 ASN A CA 1
ATOM 816 C C . ASN A 1 98 ? 8.312 -12.033 -0.318 1.00 78.94 98 ASN A C 1
ATOM 818 O O . ASN A 1 98 ? 9.001 -12.382 -1.273 1.00 78.94 98 ASN A O 1
ATOM 822 N N . VAL A 1 99 ? 7.734 -10.829 -0.268 1.00 84.50 99 VAL A N 1
ATOM 823 C CA . VAL A 1 99 ? 7.896 -9.834 -1.332 1.00 84.50 99 VAL A CA 1
ATOM 824 C C . VAL A 1 99 ? 9.031 -8.880 -0.983 1.00 84.50 99 VAL A C 1
ATOM 826 O O . VAL A 1 99 ? 8.857 -7.905 -0.252 1.00 84.50 99 VAL A O 1
ATOM 829 N N . ASN A 1 100 ? 10.209 -9.154 -1.544 1.00 85.69 100 ASN A N 1
ATOM 830 C CA . ASN A 1 100 ? 11.418 -8.366 -1.295 1.00 85.69 100 ASN A CA 1
ATOM 831 C C . ASN A 1 100 ? 11.330 -6.937 -1.848 1.00 85.69 100 ASN A C 1
ATOM 833 O O . ASN A 1 100 ? 12.005 -6.042 -1.342 1.00 85.69 100 ASN A O 1
ATOM 837 N N . LEU A 1 101 ? 10.477 -6.704 -2.851 1.00 91.31 101 LEU A N 1
ATOM 838 C CA . LEU A 1 101 ? 10.323 -5.401 -3.492 1.00 91.31 101 LEU A CA 1
ATOM 839 C C . LEU A 1 101 ? 10.063 -4.278 -2.474 1.00 91.31 101 LEU A C 1
ATOM 841 O O . LEU A 1 101 ? 10.762 -3.267 -2.487 1.00 91.31 101 LEU A O 1
ATOM 845 N N . PHE A 1 102 ? 9.121 -4.468 -1.543 1.00 90.00 102 PHE A N 1
ATOM 846 C CA . PHE A 1 102 ? 8.742 -3.435 -0.568 1.00 90.00 102 PHE A CA 1
ATOM 847 C C . PHE A 1 102 ? 9.868 -3.061 0.404 1.00 90.00 102 PHE A C 1
ATOM 849 O O . PHE A 1 102 ? 9.894 -1.931 0.887 1.00 90.00 102 PHE A O 1
ATOM 856 N N . HIS A 1 103 ? 10.825 -3.960 0.652 1.00 88.56 103 HIS A N 1
ATOM 857 C CA . HIS A 1 103 ? 11.999 -3.662 1.476 1.00 88.56 103 HIS A CA 1
ATOM 858 C C . HIS A 1 103 ? 12.975 -2.698 0.790 1.00 88.56 103 HIS A C 1
ATOM 860 O O . HIS A 1 103 ? 13.649 -1.930 1.473 1.00 88.56 103 HIS A O 1
ATOM 866 N N . ASN A 1 104 ? 13.012 -2.694 -0.545 1.00 87.69 104 ASN A N 1
ATOM 867 C CA . ASN A 1 104 ? 13.917 -1.852 -1.331 1.00 87.69 104 ASN A CA 1
ATOM 868 C C . ASN A 1 104 ? 13.305 -0.489 -1.699 1.00 87.69 104 ASN A C 1
ATOM 870 O O . ASN A 1 104 ? 14.033 0.459 -1.992 1.00 87.69 104 ASN A O 1
ATOM 874 N N . LEU A 1 105 ? 11.978 -0.361 -1.648 1.00 90.88 105 LEU A N 1
ATOM 875 C CA . LEU A 1 105 ? 11.217 0.842 -2.006 1.00 90.88 105 LEU A CA 1
ATOM 876 C C . LEU A 1 105 ? 11.265 1.950 -0.929 1.00 90.88 105 LEU A C 1
ATOM 878 O O . LEU A 1 105 ? 10.238 2.490 -0.532 1.00 90.88 105 LEU A O 1
ATOM 882 N N . THR A 1 106 ? 12.450 2.309 -0.438 1.00 93.88 106 THR A N 1
ATOM 883 C CA . THR A 1 106 ? 12.612 3.176 0.751 1.00 93.88 106 THR A CA 1
ATOM 884 C C . THR A 1 106 ? 12.289 4.660 0.533 1.00 93.88 106 THR A C 1
ATOM 886 O O . THR A 1 106 ? 11.995 5.365 1.496 1.00 93.88 106 THR A O 1
ATOM 889 N N . THR A 1 107 ? 12.318 5.146 -0.709 1.00 95.94 107 THR A N 1
ATOM 890 C CA . THR A 1 107 ? 12.113 6.559 -1.091 1.00 95.94 107 THR A CA 1
ATOM 891 C C . THR A 1 107 ? 10.705 6.866 -1.613 1.00 95.94 107 THR A C 1
ATOM 893 O O . THR A 1 107 ? 10.411 8.017 -1.949 1.00 95.94 107 THR A O 1
ATOM 896 N N . ILE A 1 108 ? 9.823 5.861 -1.656 1.00 97.88 108 ILE A N 1
ATOM 897 C CA . ILE A 1 108 ? 8.465 5.995 -2.189 1.00 97.88 108 ILE A CA 1
ATOM 898 C C . ILE A 1 108 ? 7.644 7.001 -1.381 1.00 97.88 108 ILE A C 1
ATOM 900 O O . ILE A 1 108 ? 7.570 6.945 -0.156 1.00 97.88 108 ILE A O 1
ATOM 904 N N . GLN A 1 109 ? 6.982 7.896 -2.109 1.00 98.25 109 GLN A N 1
ATOM 905 C CA . GLN A 1 109 ? 6.031 8.881 -1.608 1.00 98.25 109 GLN A CA 1
ATOM 906 C C . GLN A 1 109 ? 4.586 8.481 -1.905 1.00 98.25 109 GLN A C 1
ATOM 908 O O . GLN A 1 109 ? 3.714 8.704 -1.069 1.00 98.25 109 GLN A O 1
ATOM 913 N N . THR A 1 110 ? 4.334 7.893 -3.076 1.00 98.69 110 THR A N 1
ATOM 914 C CA . THR A 1 110 ? 3.006 7.433 -3.497 1.00 98.69 110 THR A CA 1
ATOM 915 C C . THR A 1 110 ? 3.068 5.978 -3.934 1.00 98.69 110 THR A C 1
ATOM 917 O O . THR A 1 110 ? 3.813 5.637 -4.853 1.00 98.69 110 THR A O 1
ATOM 920 N N . LEU A 1 111 ? 2.264 5.142 -3.281 1.00 98.62 111 LEU A N 1
ATOM 921 C CA . LEU A 1 111 ? 2.116 3.724 -3.587 1.00 98.62 111 LEU A CA 1
ATOM 922 C C . LEU A 1 111 ? 0.650 3.411 -3.885 1.00 98.62 111 LEU A C 1
ATOM 924 O O . LEU A 1 111 ? -0.224 3.629 -3.041 1.00 98.62 111 LEU A O 1
ATOM 928 N N . ILE A 1 112 ? 0.392 2.865 -5.071 1.00 98.81 112 ILE A N 1
ATOM 929 C CA . ILE A 1 112 ? -0.945 2.454 -5.503 1.00 98.81 112 ILE A CA 1
ATOM 930 C C . ILE A 1 112 ? -0.944 0.943 -5.750 1.00 98.81 112 ILE A C 1
ATOM 932 O O . ILE A 1 112 ? -0.126 0.434 -6.508 1.00 98.81 112 ILE A O 1
ATOM 936 N N . LEU A 1 113 ? -1.849 0.221 -5.090 1.00 98.50 113 LEU A N 1
ATOM 937 C CA . LEU A 1 113 ? -1.983 -1.243 -5.150 1.00 98.50 113 LEU A CA 1
ATOM 938 C C . LEU A 1 113 ? -3.427 -1.664 -5.462 1.00 98.50 113 LEU A C 1
ATOM 940 O O . LEU A 1 113 ? -3.861 -2.764 -5.114 1.00 98.50 113 LEU A O 1
ATOM 944 N N . ASN A 1 114 ? -4.193 -0.782 -6.09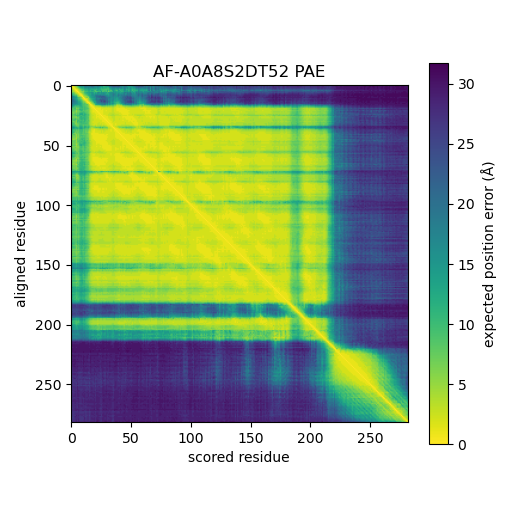4 1.00 98.69 114 ASN A N 1
ATOM 945 C CA . ASN A 1 114 ? -5.633 -0.930 -6.230 1.00 98.69 114 ASN A CA 1
ATOM 946 C C . ASN A 1 114 ? -6.023 -2.164 -7.044 1.00 98.69 114 ASN A C 1
ATOM 948 O O . ASN A 1 114 ? -5.332 -2.553 -7.984 1.00 98.69 114 ASN A O 1
ATOM 952 N N . ASN A 1 115 ? -7.187 -2.734 -6.728 1.00 98.62 115 ASN A N 1
ATOM 953 C CA . ASN A 1 115 ? -7.783 -3.847 -7.475 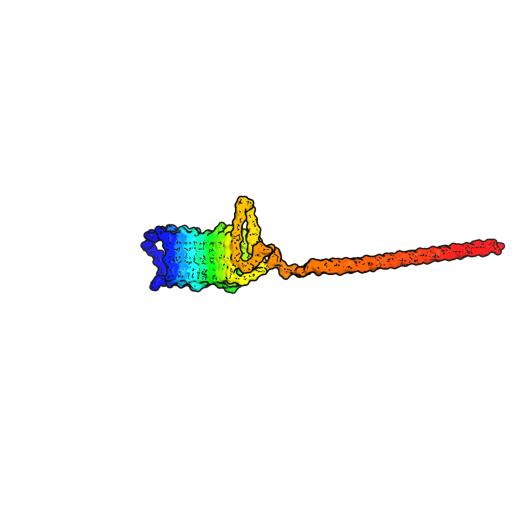1.00 98.62 115 ASN A CA 1
ATOM 954 C C . ASN A 1 115 ? -6.868 -5.083 -7.596 1.00 98.62 115 ASN A C 1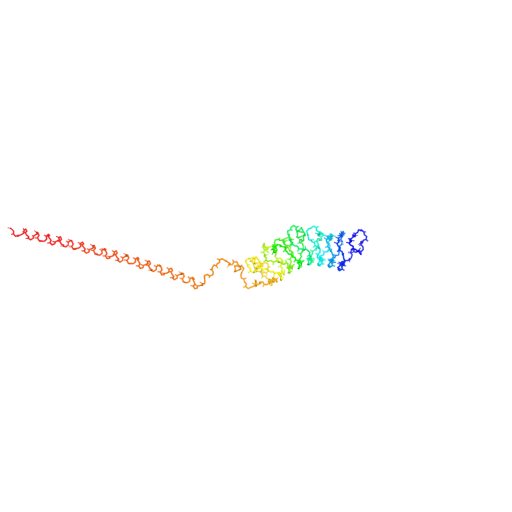
ATOM 956 O O . ASN A 1 115 ? -6.912 -5.800 -8.593 1.00 98.62 115 ASN A O 1
ATOM 960 N N . ASN A 1 116 ? -6.038 -5.323 -6.586 1.00 98.12 116 ASN A N 1
ATOM 961 C CA . ASN A 1 116 ? -5.355 -6.598 -6.380 1.00 98.12 116 ASN A CA 1
ATOM 962 C C . ASN A 1 116 ? -6.176 -7.490 -5.424 1.00 98.12 116 ASN A C 1
ATOM 964 O O . ASN A 1 116 ? -7.248 -7.092 -4.970 1.00 98.12 116 ASN A O 1
ATOM 968 N N . HIS A 1 117 ? -5.709 -8.696 -5.093 1.00 96.38 117 HIS A N 1
ATOM 969 C CA . HIS A 1 117 ? -6.471 -9.616 -4.239 1.00 96.38 117 HIS A CA 1
ATOM 970 C C . HIS A 1 117 ? -5.597 -10.258 -3.170 1.00 96.38 117 HIS A C 1
ATOM 972 O O . HIS A 1 117 ? -4.880 -11.201 -3.467 1.00 96.38 117 HIS A O 1
ATOM 978 N N . LEU A 1 118 ? -5.678 -9.794 -1.921 1.00 96.00 118 LEU A N 1
ATOM 979 C CA . LEU A 1 118 ? -4.915 -10.400 -0.829 1.00 96.00 118 LEU A CA 1
ATOM 980 C C . LEU A 1 118 ? -5.557 -11.706 -0.352 1.00 96.00 118 LEU A C 1
ATOM 982 O O . LEU A 1 118 ? -6.602 -11.674 0.297 1.00 96.00 118 LEU A O 1
ATOM 986 N N . ASP A 1 119 ? -4.885 -12.835 -0.580 1.00 95.38 119 ASP A N 1
ATOM 987 C CA . ASP A 1 119 ? -5.413 -14.170 -0.258 1.00 95.38 119 ASP A CA 1
ATOM 988 C C . ASP A 1 119 ? -5.702 -14.327 1.250 1.00 95.38 119 ASP A C 1
ATOM 990 O O . ASP A 1 119 ? -6.711 -14.906 1.648 1.00 95.38 119 ASP A O 1
ATOM 994 N N . MET A 1 120 ? -4.841 -13.768 2.113 1.00 95.44 120 MET A N 1
ATOM 995 C CA . MET A 1 120 ? -5.016 -13.829 3.574 1.00 95.44 120 MET A CA 1
ATOM 996 C C . MET A 1 120 ? -6.008 -12.793 4.121 1.00 95.44 120 MET A C 1
ATOM 998 O O . MET A 1 120 ? -6.319 -12.838 5.308 1.00 95.44 120 MET A O 1
ATOM 1002 N N . LYS A 1 121 ? -6.468 -11.837 3.299 1.00 96.25 121 LYS A N 1
ATOM 1003 C CA . LYS A 1 121 ? -7.392 -10.744 3.670 1.00 96.25 121 LYS A CA 1
ATOM 1004 C C . LYS A 1 121 ? -6.991 -9.899 4.892 1.00 96.25 121 LYS A C 1
ATOM 1006 O O . LYS A 1 121 ? -7.800 -9.128 5.412 1.00 96.25 121 LYS A O 1
ATOM 1011 N N . ILE A 1 122 ? -5.742 -10.006 5.331 1.00 95.44 122 ILE A N 1
ATOM 1012 C CA . ILE A 1 122 ? -5.161 -9.244 6.434 1.00 95.44 122 ILE A CA 1
ATOM 1013 C C . ILE A 1 122 ? -4.134 -8.281 5.850 1.00 95.44 122 ILE A C 1
ATOM 1015 O O . ILE A 1 122 ? -3.239 -8.691 5.106 1.00 95.44 122 ILE A O 1
ATOM 1019 N N . LEU A 1 123 ? -4.242 -7.005 6.214 1.00 95.44 123 LEU A N 1
ATOM 1020 C CA . LEU A 1 123 ? -3.195 -6.019 5.978 1.00 95.44 123 LEU A CA 1
ATOM 1021 C C . LEU A 1 123 ? -2.444 -5.763 7.282 1.00 95.44 123 LEU A C 1
ATOM 1023 O O . LEU A 1 123 ? -3.023 -5.243 8.232 1.00 95.44 123 LEU A O 1
ATOM 1027 N N . ASN A 1 124 ? -1.145 -6.052 7.303 1.00 94.81 124 ASN A N 1
ATOM 1028 C CA . ASN A 1 124 ? -0.275 -5.647 8.401 1.00 94.81 124 ASN A CA 1
ATOM 1029 C C . ASN A 1 124 ? 0.486 -4.366 8.026 1.00 94.81 124 ASN A C 1
ATOM 1031 O O . ASN A 1 124 ? 1.279 -4.383 7.089 1.00 94.81 124 ASN A O 1
ATOM 1035 N N . TRP A 1 125 ? 0.289 -3.269 8.759 1.00 93.81 125 TRP A N 1
ATOM 1036 C CA . TRP A 1 125 ? 0.901 -1.961 8.474 1.00 93.81 125 TRP A CA 1
ATOM 1037 C C . TRP A 1 125 ? 2.433 -1.966 8.454 1.00 93.81 125 TRP A C 1
ATOM 1039 O O . TRP A 1 125 ? 3.047 -1.144 7.766 1.00 93.81 125 TRP A O 1
ATOM 1049 N N . ASN A 1 126 ? 3.056 -2.917 9.153 1.00 93.12 126 ASN A N 1
ATOM 1050 C CA . ASN A 1 126 ? 4.508 -3.011 9.260 1.00 93.12 126 ASN A CA 1
ATOM 1051 C C . ASN A 1 126 ? 5.185 -3.252 7.899 1.00 93.12 126 ASN A C 1
ATOM 1053 O O . ASN A 1 126 ? 6.362 -2.931 7.744 1.00 93.12 126 ASN A O 1
ATOM 1057 N N . VAL A 1 127 ? 4.455 -3.763 6.898 1.00 93.88 127 VAL A N 1
ATOM 1058 C CA . VAL A 1 127 ? 4.982 -3.977 5.535 1.00 93.88 127 VAL A CA 1
ATOM 1059 C C . V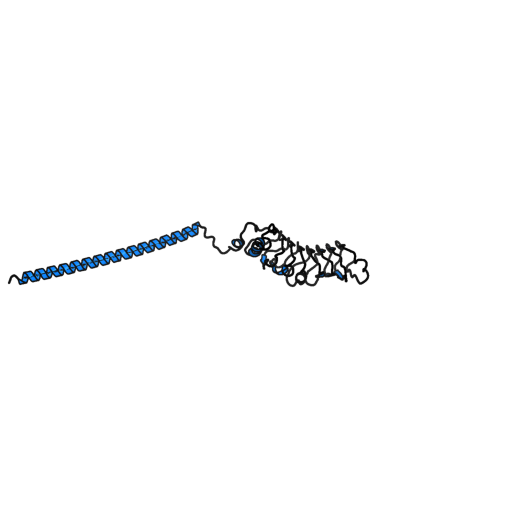AL A 1 127 ? 5.437 -2.674 4.874 1.00 93.88 127 VAL A C 1
ATOM 1061 O O . VAL A 1 127 ? 6.318 -2.691 4.021 1.00 93.88 127 VAL A O 1
ATOM 1064 N N . PHE A 1 128 ? 4.893 -1.531 5.301 1.00 94.75 128 PHE A N 1
ATOM 1065 C CA . PHE A 1 128 ? 5.258 -0.215 4.779 1.00 94.75 128 PHE A CA 1
ATOM 1066 C C . PHE A 1 128 ? 6.345 0.483 5.610 1.00 94.75 128 PHE A C 1
ATOM 1068 O O . PHE A 1 128 ? 6.736 1.605 5.286 1.00 94.75 128 PHE A O 1
ATOM 1075 N N . HIS A 1 129 ? 6.857 -0.136 6.682 1.00 93.88 129 HIS A N 1
ATOM 1076 C CA . HIS A 1 129 ? 7.937 0.446 7.491 1.00 93.88 129 HIS A CA 1
ATOM 1077 C C . HIS A 1 129 ? 9.173 0.883 6.684 1.00 93.88 129 HIS A C 1
ATOM 1079 O O . HIS A 1 129 ? 9.679 1.971 6.979 1.00 93.88 129 HIS A O 1
ATOM 1085 N N . PRO A 1 130 ? 9.644 0.134 5.663 1.00 93.81 130 PRO A N 1
ATOM 1086 C CA . PRO A 1 130 ? 10.807 0.543 4.873 1.00 93.81 130 PRO A CA 1
ATOM 1087 C C . PRO A 1 130 ? 10.660 1.915 4.194 1.00 93.81 130 PRO A C 1
ATOM 1089 O O . PRO A 1 130 ? 11.650 2.617 4.024 1.00 93.81 130 PRO A O 1
ATOM 1092 N N . MET A 1 131 ? 9.431 2.326 3.859 1.00 95.12 131 MET A N 1
ATOM 1093 C CA . MET A 1 131 ? 9.120 3.610 3.207 1.00 95.12 131 MET A CA 1
ATOM 1094 C C . MET A 1 131 ? 8.553 4.673 4.162 1.00 95.12 131 MET A C 1
ATOM 1096 O O . MET A 1 131 ? 8.120 5.741 3.734 1.00 95.12 131 MET A O 1
ATOM 1100 N N . SER A 1 132 ? 8.583 4.414 5.473 1.00 93.50 132 SER A N 1
ATOM 1101 C CA . SER A 1 132 ? 7.909 5.242 6.488 1.00 93.50 132 SER A CA 1
ATOM 1102 C C . SER A 1 132 ? 8.370 6.695 6.578 1.00 93.50 132 SER A C 1
ATOM 1104 O O . SER A 1 132 ? 7.622 7.574 7.010 1.00 93.50 132 SER A O 1
ATOM 1106 N N . LYS A 1 133 ? 9.596 6.966 6.127 1.00 93.81 133 LYS A N 1
ATOM 1107 C CA . LYS A 1 133 ? 10.172 8.311 6.109 1.00 93.81 133 LYS A CA 1
ATOM 1108 C C . LYS A 1 133 ? 9.586 9.206 5.012 1.00 93.81 133 LYS A C 1
ATOM 1110 O O . LYS A 1 133 ? 9.692 10.420 5.146 1.00 93.81 133 LYS A O 1
ATOM 1115 N N . TYR A 1 134 ? 9.014 8.641 3.948 1.00 95.44 134 TYR A N 1
ATOM 1116 C CA . TYR A 1 134 ? 8.623 9.406 2.757 1.00 95.44 134 TYR A CA 1
ATOM 1117 C C . TYR A 1 134 ? 7.206 9.121 2.256 1.00 95.44 134 TYR A C 1
ATOM 1119 O O . TYR A 1 134 ? 6.657 9.966 1.549 1.00 95.44 134 TYR A O 1
ATOM 1127 N N . LEU A 1 135 ? 6.601 7.987 2.622 1.00 96.94 135 LEU A N 1
ATOM 1128 C CA . LEU A 1 135 ? 5.271 7.613 2.152 1.00 96.94 135 LEU A CA 1
ATOM 1129 C C . LEU A 1 135 ? 4.220 8.620 2.640 1.00 96.94 135 LEU A C 1
ATOM 1131 O O . LEU A 1 135 ? 3.993 8.769 3.838 1.00 96.94 135 LEU A O 1
ATOM 1135 N N . THR A 1 136 ? 3.564 9.286 1.692 1.00 96.06 136 THR A N 1
ATOM 1136 C CA . THR A 1 136 ? 2.527 10.305 1.925 1.00 96.06 136 THR A CA 1
ATOM 1137 C C . THR A 1 136 ? 1.158 9.856 1.4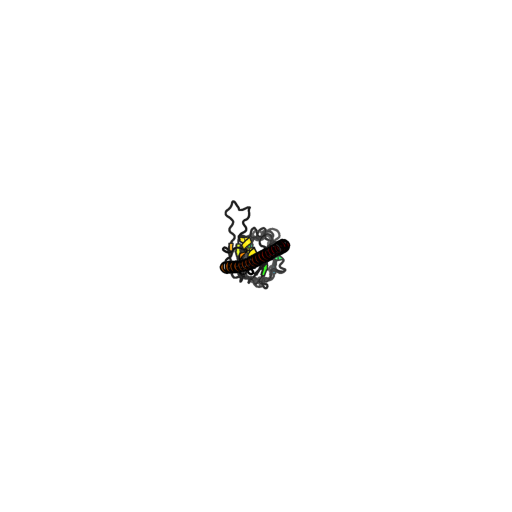20 1.00 96.06 136 THR A C 1
ATOM 1139 O O . THR A 1 136 ? 0.140 10.221 2.012 1.00 96.06 136 THR A O 1
ATOM 1142 N N . HIS A 1 137 ? 1.116 9.040 0.364 1.00 98.00 137 HIS A N 1
ATOM 1143 C CA . HIS A 1 137 ? -0.119 8.584 -0.268 1.00 98.00 137 HIS A CA 1
ATOM 1144 C C . HIS A 1 137 ? -0.096 7.068 -0.456 1.00 98.00 137 HIS A C 1
ATOM 1146 O O . HIS A 1 137 ? 0.800 6.524 -1.104 1.00 98.00 137 HIS A O 1
ATOM 1152 N N . LEU A 1 138 ? -1.099 6.390 0.100 1.00 98.25 138 LEU A N 1
ATOM 1153 C CA . LEU A 1 138 ? -1.263 4.946 -0.003 1.00 98.25 138 LEU A CA 1
ATOM 1154 C C . LEU A 1 138 ? -2.676 4.615 -0.476 1.00 98.25 138 LEU A C 1
ATOM 1156 O O . LEU A 1 138 ? -3.659 4.945 0.186 1.00 98.25 138 LEU A O 1
ATOM 1160 N N . SER A 1 139 ? -2.785 3.922 -1.605 1.00 98.62 139 SER A N 1
ATOM 1161 C CA . SER A 1 139 ? -4.067 3.459 -2.130 1.00 98.62 139 SER A CA 1
ATOM 1162 C C . SER A 1 139 ? -4.099 1.934 -2.163 1.00 98.62 139 SER A C 1
ATOM 1164 O O . SER A 1 139 ? -3.274 1.295 -2.814 1.00 98.62 139 SER A O 1
ATOM 1166 N N . LEU A 1 140 ? -5.034 1.367 -1.402 1.00 98.44 140 LEU A N 1
ATOM 1167 C CA . LEU A 1 140 ? -5.301 -0.062 -1.224 1.00 98.44 140 LEU A CA 1
ATOM 1168 C C . LEU A 1 140 ? -6.771 -0.363 -1.565 1.00 98.44 140 LEU A C 1
ATOM 1170 O O . LEU A 1 140 ? -7.421 -1.214 -0.948 1.00 98.44 140 LEU A O 1
ATOM 1174 N N . TYR A 1 141 ? -7.340 0.398 -2.498 1.00 98.56 141 TYR A N 1
ATOM 1175 C CA . TYR A 1 141 ? -8.741 0.299 -2.877 1.00 98.56 141 TYR A CA 1
ATOM 1176 C C . TYR A 1 141 ? -9.036 -1.076 -3.473 1.00 98.56 141 TYR A C 1
ATOM 1178 O O . TYR A 1 141 ? -8.327 -1.541 -4.366 1.00 98.56 141 TYR A O 1
ATOM 1186 N N . ASN A 1 142 ? -10.125 -1.699 -3.014 1.00 98.31 142 ASN A N 1
ATOM 1187 C CA . ASN A 1 142 ? -10.610 -2.977 -3.538 1.00 98.31 142 ASN A CA 1
ATOM 1188 C C . ASN A 1 142 ? -9.536 -4.093 -3.537 1.00 98.31 142 ASN A C 1
ATOM 1190 O O . ASN A 1 142 ? -9.319 -4.748 -4.550 1.00 98.31 142 ASN A O 1
ATOM 1194 N N . MET A 1 143 ? -8.855 -4.297 -2.404 1.00 98.06 143 MET A N 1
ATOM 1195 C CA . MET A 1 143 ? -7.823 -5.330 -2.216 1.00 98.06 143 MET A CA 1
ATOM 1196 C C . MET A 1 143 ? -8.316 -6.595 -1.494 1.00 98.06 143 MET A C 1
ATOM 1198 O O . MET A 1 143 ? -7.526 -7.484 -1.178 1.00 98.06 143 MET A O 1
ATOM 1202 N N . SER A 1 144 ? -9.625 -6.695 -1.233 1.00 97.06 144 SER A N 1
ATOM 1203 C CA . SER A 1 144 ? -10.251 -7.773 -0.444 1.00 97.06 144 SER A CA 1
ATOM 1204 C C . SER A 1 144 ? -9.801 -7.832 1.027 1.00 97.06 144 SER A C 1
ATOM 1206 O O . SER A 1 144 ? -9.855 -8.889 1.650 1.00 97.06 144 SER A O 1
ATOM 1208 N N . ILE A 1 145 ? -9.376 -6.702 1.601 1.00 97.31 145 ILE A N 1
ATOM 1209 C CA . ILE A 1 145 ? -8.963 -6.614 3.009 1.00 97.31 145 ILE A CA 1
ATOM 1210 C C . ILE A 1 145 ? -10.194 -6.722 3.923 1.00 97.31 145 ILE A C 1
ATOM 1212 O O . ILE A 1 145 ? -11.203 -6.046 3.703 1.00 97.31 145 ILE A O 1
ATOM 1216 N N . GLU A 1 146 ? -10.092 -7.536 4.971 1.00 96.00 146 GLU A N 1
ATOM 1217 C CA . GLU A 1 146 ? -11.108 -7.695 6.020 1.00 96.00 146 GLU A CA 1
ATOM 1218 C C . GLU A 1 146 ? -10.598 -7.284 7.407 1.00 96.00 146 GLU A C 1
ATOM 1220 O O . GLU A 1 146 ? -11.382 -6.797 8.223 1.00 96.00 146 GLU A O 1
ATOM 1225 N N . GLN A 1 147 ? -9.296 -7.430 7.669 1.00 94.12 147 GLN A N 1
ATOM 1226 C CA . GLN A 1 147 ? -8.685 -7.147 8.969 1.00 94.12 147 GLN A CA 1
ATOM 1227 C C . GLN A 1 147 ? -7.405 -6.320 8.817 1.00 94.12 147 GLN A C 1
ATOM 1229 O O . GLN A 1 147 ? -6.622 -6.517 7.884 1.00 94.12 147 GLN A O 1
ATOM 1234 N N . LEU A 1 148 ? -7.206 -5.389 9.750 1.00 94.25 148 LEU A N 1
ATOM 1235 C CA . LEU A 1 148 ? -6.015 -4.549 9.841 1.00 94.25 148 LEU A CA 1
ATOM 1236 C C . LEU A 1 148 ? -5.205 -4.933 11.081 1.00 94.25 148 LEU A C 1
ATOM 1238 O O . LEU A 1 148 ? -5.755 -5.091 12.166 1.00 94.25 148 LEU A O 1
ATOM 1242 N N . GLU A 1 149 ? -3.893 -5.054 10.923 1.00 93.50 149 GLU A N 1
ATOM 1243 C CA . GLU A 1 149 ? -2.956 -5.414 11.988 1.00 93.50 149 GLU A CA 1
ATOM 1244 C C . GLU A 1 149 ? -1.689 -4.558 11.930 1.00 93.50 149 GLU A C 1
ATOM 1246 O O . GLU A 1 149 ? -1.429 -3.860 10.951 1.00 93.50 149 GLU A O 1
ATOM 1251 N N . GLY A 1 150 ? -0.856 -4.639 12.967 1.00 90.12 150 GLY A N 1
ATOM 1252 C CA . GLY A 1 150 ? 0.386 -3.873 13.055 1.00 90.12 150 GLY A CA 1
ATOM 1253 C C . GLY A 1 150 ? 0.168 -2.428 13.506 1.00 90.12 150 GLY A C 1
ATOM 1254 O O . GLY A 1 150 ? -0.926 -2.044 13.928 1.00 90.12 150 GLY A O 1
ATOM 1255 N N . TYR A 1 151 ? 1.239 -1.635 13.445 1.00 88.50 151 TYR A N 1
ATOM 1256 C CA . TYR A 1 151 ? 1.280 -0.278 13.990 1.00 88.50 151 TYR A CA 1
ATOM 1257 C C . TYR A 1 151 ? 1.488 0.756 12.880 1.00 88.50 151 TYR A C 1
ATOM 1259 O O . TYR A 1 151 ? 2.295 0.556 11.978 1.00 88.50 151 TYR A O 1
ATOM 1267 N N . LEU A 1 152 ? 0.780 1.886 12.961 1.00 88.12 152 LEU A N 1
ATOM 1268 C CA . LEU A 1 152 ? 0.950 3.022 12.044 1.00 88.12 152 LEU A CA 1
ATOM 1269 C C . LEU A 1 152 ? 1.855 4.125 12.611 1.00 88.12 152 LEU A C 1
ATOM 1271 O O . LEU A 1 152 ? 2.143 5.089 11.910 1.00 88.12 152 LEU A O 1
ATOM 1275 N N . ASP A 1 153 ? 2.332 4.000 13.850 1.00 83.56 153 ASP A N 1
ATOM 1276 C CA . ASP A 1 153 ? 3.056 5.065 14.566 1.00 83.56 153 ASP A CA 1
ATOM 1277 C C . ASP A 1 153 ? 4.338 5.522 13.844 1.00 83.56 153 ASP A C 1
ATOM 1279 O O . ASP A 1 153 ? 4.755 6.679 13.951 1.00 83.56 153 ASP A O 1
ATOM 1283 N N . ASN A 1 154 ? 4.942 4.629 13.054 1.00 84.19 154 ASN A N 1
ATOM 1284 C CA . ASN A 1 154 ? 6.108 4.935 12.225 1.00 84.19 154 ASN A CA 1
ATOM 1285 C C . ASN A 1 154 ? 5.750 5.741 10.963 1.00 84.19 154 ASN A C 1
ATOM 1287 O O . ASN A 1 154 ? 6.594 6.469 10.445 1.00 84.19 154 ASN A O 1
ATOM 1291 N N . GLN A 1 155 ? 4.505 5.665 10.483 1.00 89.12 155 GLN A N 1
ATOM 1292 C CA . GLN A 1 155 ? 4.017 6.325 9.267 1.00 89.12 155 GLN A CA 1
ATOM 1293 C C . GLN A 1 155 ? 3.643 7.789 9.522 1.00 89.12 155 GLN A C 1
ATOM 1295 O O . GLN A 1 155 ? 2.494 8.209 9.366 1.00 89.12 155 GLN A O 1
ATOM 1300 N N . LYS A 1 156 ? 4.626 8.586 9.948 1.00 86.75 156 LYS A N 1
ATOM 1301 C CA . LYS A 1 156 ? 4.412 9.988 10.340 1.00 86.75 156 LYS A CA 1
ATOM 1302 C C . LYS A 1 156 ? 4.116 10.907 9.155 1.00 86.75 156 LYS A C 1
ATOM 1304 O O . LYS A 1 156 ? 3.404 11.889 9.339 1.00 86.75 156 LYS A O 1
ATOM 1309 N N . GLN A 1 157 ? 4.652 10.584 7.975 1.00 90.31 157 GLN A N 1
ATOM 1310 C CA . GLN A 1 157 ? 4.464 11.364 6.746 1.00 90.31 157 GLN A CA 1
ATOM 1311 C C . GLN A 1 157 ? 3.186 11.008 5.985 1.00 90.31 157 GLN A C 1
ATOM 1313 O O . GLN A 1 157 ? 2.811 11.727 5.066 1.00 90.31 157 GLN A O 1
ATOM 1318 N N . LEU A 1 158 ? 2.510 9.917 6.350 1.00 92.38 158 LEU A N 1
ATOM 1319 C CA . LEU A 1 158 ? 1.337 9.447 5.632 1.00 92.38 158 LEU A CA 1
ATOM 1320 C C . LEU A 1 158 ? 0.178 10.444 5.814 1.00 92.38 158 LEU A C 1
ATOM 1322 O O . LEU A 1 158 ? -0.187 10.810 6.933 1.00 92.38 158 LEU A O 1
ATOM 1326 N N . LEU A 1 159 ? -0.373 10.914 4.695 1.00 92.25 159 LEU A N 1
ATOM 1327 C CA . LEU A 1 159 ? -1.434 11.923 4.641 1.00 92.25 159 LEU A CA 1
ATOM 1328 C C . LEU A 1 159 ? -2.743 11.324 4.148 1.00 92.25 159 LEU A C 1
ATOM 1330 O O . LEU A 1 159 ? -3.806 11.677 4.656 1.00 92.25 159 LEU A O 1
ATOM 1334 N N . THR A 1 160 ? -2.673 10.414 3.175 1.00 94.50 160 THR A N 1
ATOM 1335 C CA . THR A 1 160 ? -3.862 9.808 2.576 1.00 94.50 160 THR A CA 1
ATOM 1336 C C . THR A 1 160 ? -3.783 8.288 2.574 1.00 94.50 160 THR A C 1
ATOM 1338 O O . THR A 1 160 ? -2.762 7.704 2.207 1.00 94.50 160 THR A O 1
ATOM 1341 N N . ILE A 1 161 ? -4.881 7.651 2.985 1.00 96.88 161 ILE A N 1
ATOM 1342 C CA . ILE A 1 161 ? -5.072 6.205 2.885 1.00 96.88 161 ILE A CA 1
ATOM 1343 C C . ILE A 1 161 ? -6.411 5.943 2.210 1.00 96.88 161 ILE A C 1
ATOM 1345 O O . ILE A 1 161 ? -7.459 6.368 2.694 1.00 96.88 161 ILE A O 1
ATOM 1349 N N . ASP A 1 162 ? -6.399 5.191 1.122 1.00 98.25 162 ASP A N 1
ATOM 1350 C CA . ASP A 1 162 ? -7.618 4.718 0.484 1.00 98.25 162 ASP A CA 1
ATOM 1351 C C . ASP A 1 162 ? -7.817 3.221 0.724 1.00 98.25 162 ASP A C 1
ATOM 1353 O O . ASP A 1 162 ? -7.144 2.386 0.132 1.00 98.25 162 ASP A O 1
ATOM 1357 N N . LEU A 1 163 ? -8.758 2.891 1.604 1.00 97.69 163 LEU A N 1
ATOM 1358 C CA . LEU A 1 163 ? -9.189 1.533 1.943 1.00 97.69 163 LEU A CA 1
ATOM 1359 C C . LEU A 1 163 ? -10.599 1.244 1.411 1.00 97.69 163 LEU A C 1
ATOM 1361 O O . LEU A 1 163 ? -11.227 0.253 1.800 1.00 97.69 163 LEU A O 1
ATOM 1365 N N . TYR A 1 164 ? -11.143 2.099 0.546 1.00 96.38 164 TYR A N 1
ATOM 1366 C CA . TYR A 1 164 ? -12.520 1.963 0.098 1.00 96.38 164 TYR A CA 1
ATOM 1367 C C . TYR A 1 164 ? -12.709 0.708 -0.768 1.00 96.38 164 TYR A C 1
ATOM 1369 O O . TYR A 1 164 ? -11.760 0.141 -1.308 1.00 96.38 164 TYR A O 1
ATOM 1377 N N . LYS A 1 165 ? -13.953 0.224 -0.846 1.00 97.50 165 LYS A N 1
ATOM 1378 C CA . LYS A 1 165 ? -14.328 -1.077 -1.440 1.00 97.50 165 LYS A CA 1
ATOM 1379 C C . LYS A 1 165 ? -13.660 -2.330 -0.846 1.00 97.50 165 LYS A C 1
ATOM 1381 O O . LYS A 1 165 ? -13.894 -3.417 -1.357 1.00 97.50 165 LYS A O 1
ATOM 1386 N N . ASN A 1 166 ? -12.943 -2.230 0.268 1.00 97.69 166 ASN A N 1
ATOM 1387 C CA . ASN A 1 166 ? -12.626 -3.397 1.094 1.00 97.69 166 ASN A CA 1
ATOM 1388 C C . ASN A 1 166 ? -13.805 -3.758 2.023 1.00 97.69 166 ASN A C 1
ATOM 1390 O O . ASN A 1 166 ? -14.727 -2.953 2.210 1.00 97.69 166 ASN A O 1
ATOM 1394 N N . ASN A 1 167 ? -13.781 -4.962 2.601 1.00 95.81 167 ASN A N 1
ATOM 1395 C CA . ASN A 1 167 ? -14.788 -5.449 3.554 1.00 95.81 167 ASN A CA 1
ATOM 1396 C C . ASN A 1 167 ? -14.238 -5.437 4.989 1.00 95.81 167 ASN A C 1
ATOM 1398 O O . ASN A 1 167 ? -14.339 -6.416 5.723 1.00 95.81 167 ASN A O 1
ATOM 1402 N N . ILE A 1 168 ? -13.599 -4.327 5.360 1.00 95.75 168 ILE A N 1
ATOM 1403 C CA . ILE A 1 168 ? -12.927 -4.180 6.651 1.00 95.75 168 ILE A CA 1
ATOM 1404 C C . ILE A 1 168 ? -13.962 -4.182 7.773 1.00 95.75 168 ILE A C 1
ATOM 1406 O O . ILE A 1 168 ? -14.929 -3.415 7.731 1.00 95.75 168 ILE A O 1
ATOM 1410 N N . LYS A 1 169 ? -13.742 -5.022 8.786 1.00 91.75 169 LYS A N 1
ATOM 1411 C CA . LYS A 1 169 ? -14.576 -5.048 9.988 1.00 91.75 169 LYS A CA 1
ATOM 1412 C C . LYS A 1 169 ? -14.364 -3.767 10.794 1.00 91.75 169 LYS A C 1
ATOM 1414 O O . LYS A 1 169 ? -13.237 -3.390 11.099 1.00 91.75 169 LYS A O 1
ATOM 1419 N N . CYS A 1 170 ? -15.458 -3.100 11.150 1.00 90.38 170 CYS A N 1
ATOM 1420 C CA . CYS A 1 170 ? -15.421 -1.905 11.990 1.00 90.38 170 CYS A CA 1
ATOM 1421 C C . CYS A 1 170 ? -15.394 -2.298 13.477 1.00 90.38 170 CYS A C 1
ATOM 1423 O O . CYS A 1 170 ? -16.358 -2.061 14.200 1.00 90.38 170 CYS A O 1
ATOM 1425 N N . ASP A 1 171 ? -14.320 -2.963 13.900 1.00 88.00 171 ASP A N 1
ATOM 1426 C CA . ASP A 1 171 ? -14.128 -3.480 15.258 1.00 88.00 171 ASP A CA 1
ATOM 1427 C C . ASP A 1 171 ? -12.796 -2.997 15.863 1.00 88.00 171 ASP A C 1
ATOM 1429 O O . ASP A 1 171 ? -12.176 -2.040 15.385 1.00 88.00 171 ASP A O 1
ATOM 1433 N N . CYS A 1 172 ? -12.340 -3.668 16.923 1.00 88.50 172 CYS A N 1
ATOM 1434 C CA . CYS A 1 172 ? -11.107 -3.343 17.631 1.00 88.50 172 CYS A CA 1
ATOM 1435 C C . CYS A 1 172 ? -9.857 -3.306 16.731 1.00 88.50 172 CYS A C 1
ATOM 1437 O O . CYS A 1 172 ? -8.906 -2.583 17.039 1.00 88.50 172 CYS A O 1
ATOM 1439 N N . SER A 1 173 ? -9.853 -4.018 15.598 1.00 87.44 173 SER A N 1
ATOM 1440 C CA . SER A 1 173 ? -8.739 -3.991 14.636 1.00 87.44 173 SER A CA 1
ATOM 1441 C C . SER A 1 173 ? -8.469 -2.590 14.067 1.00 87.44 173 SER A C 1
ATOM 1443 O O . SER A 1 173 ? -7.342 -2.274 13.682 1.00 87.44 173 SER A O 1
ATOM 1445 N N . LEU A 1 174 ? -9.463 -1.693 14.084 1.00 91.12 174 LEU A N 1
ATOM 1446 C CA . LEU A 1 174 ? -9.309 -0.305 13.644 1.00 91.12 174 LEU A CA 1
ATOM 1447 C C . LEU A 1 174 ? -8.677 0.620 14.688 1.00 91.12 174 LEU A C 1
ATOM 1449 O O . LEU A 1 174 ? -8.330 1.754 14.350 1.00 91.12 174 LEU A O 1
ATOM 1453 N N . LYS A 1 175 ? -8.496 0.176 15.939 1.00 88.94 175 LYS A N 1
ATOM 1454 C CA . LYS A 1 175 ? -7.994 1.020 17.037 1.00 88.94 175 LYS A CA 1
ATOM 1455 C C . LYS A 1 175 ? -6.697 1.738 16.676 1.00 88.94 175 LYS A C 1
ATOM 1457 O O . LYS A 1 175 ? -6.573 2.936 16.923 1.00 88.94 175 LYS A O 1
ATOM 1462 N N . THR A 1 176 ? -5.745 1.027 16.075 1.00 89.38 176 THR A N 1
ATOM 1463 C CA . THR A 1 176 ? -4.466 1.606 15.642 1.00 89.38 176 THR A CA 1
ATOM 1464 C C . THR A 1 176 ? -4.674 2.705 14.599 1.00 89.38 176 THR A C 1
ATOM 1466 O O . THR A 1 176 ? -4.064 3.765 14.703 1.00 89.38 176 THR A O 1
ATOM 1469 N N . LEU A 1 177 ? -5.563 2.487 13.624 1.00 91.00 177 LEU A N 1
ATOM 1470 C CA . LEU A 1 177 ? -5.866 3.463 12.576 1.00 91.00 177 LEU A CA 1
ATOM 1471 C C . LEU A 1 177 ? -6.506 4.732 13.150 1.00 91.00 177 LEU A C 1
ATOM 1473 O O . LEU A 1 177 ? -6.094 5.833 12.792 1.00 91.00 177 LEU A O 1
ATOM 1477 N N . VAL A 1 178 ? -7.459 4.590 14.075 1.00 89.44 178 VAL A N 1
ATOM 1478 C CA . VAL A 1 178 ? -8.100 5.736 14.742 1.00 89.44 178 VAL A CA 1
ATOM 1479 C C . VAL A 1 178 ? -7.110 6.496 15.625 1.00 89.44 178 VAL A C 1
ATOM 1481 O O . VAL A 1 178 ? -7.053 7.723 15.572 1.00 89.44 178 VAL A O 1
ATOM 1484 N N . LYS A 1 179 ? -6.274 5.791 16.401 1.00 87.50 179 LYS A N 1
ATOM 1485 C CA . LYS A 1 179 ? -5.208 6.429 17.192 1.00 87.50 179 LYS A CA 1
ATOM 1486 C C . LYS A 1 179 ? -4.239 7.207 16.313 1.00 87.50 179 LYS A C 1
ATOM 1488 O O . LYS A 1 179 ? -3.906 8.343 16.638 1.00 87.50 179 LYS A O 1
ATOM 1493 N N . TRP A 1 180 ? -3.820 6.616 15.197 1.00 88.81 180 TRP A N 1
ATOM 1494 C CA . TRP A 1 180 ? -2.956 7.283 14.235 1.00 88.81 180 TRP A CA 1
ATOM 1495 C C . TRP A 1 180 ? -3.637 8.505 13.611 1.00 88.81 180 TRP A C 1
ATOM 1497 O O . TRP A 1 180 ? -3.012 9.553 13.526 1.00 88.81 180 TRP A O 1
ATOM 1507 N N . LEU A 1 181 ? -4.919 8.441 13.243 1.00 87.12 181 LEU A N 1
ATOM 1508 C CA . LEU A 1 181 ? -5.654 9.607 12.733 1.00 87.12 181 LEU A CA 1
ATOM 1509 C C . LEU A 1 181 ? -5.673 10.772 13.725 1.00 87.12 181 LEU A C 1
ATOM 1511 O O . LEU A 1 181 ? -5.433 11.912 13.333 1.00 87.12 181 LEU A O 1
ATOM 1515 N N . ASN A 1 182 ? -5.897 10.465 15.001 1.00 80.19 182 ASN A N 1
ATOM 1516 C CA . ASN A 1 182 ? -5.979 11.455 16.072 1.00 80.19 182 ASN A CA 1
ATOM 1517 C C . ASN A 1 182 ? -4.605 11.926 16.574 1.00 80.19 182 ASN A C 1
ATOM 1519 O O . ASN A 1 182 ? -4.535 12.848 17.385 1.00 80.19 182 ASN A O 1
ATOM 1523 N N . PHE A 1 183 ? -3.506 11.311 16.124 1.00 76.75 183 PHE A N 1
ATOM 1524 C CA . PHE A 1 183 ? -2.169 11.679 16.571 1.00 76.75 183 PHE A CA 1
ATOM 1525 C C . PHE A 1 183 ? -1.791 13.083 16.082 1.00 76.75 183 PHE A C 1
ATOM 1527 O O . PHE A 1 183 ? -1.466 13.291 14.910 1.00 76.75 183 PHE A O 1
ATOM 1534 N N . THR A 1 184 ? -1.759 14.040 17.001 1.00 59.56 184 THR A N 1
ATOM 1535 C CA . THR A 1 184 ? -1.227 15.383 16.776 1.00 59.56 184 THR A CA 1
ATOM 1536 C C . THR A 1 184 ? 0.284 15.373 16.987 1.00 59.56 184 THR A C 1
ATOM 1538 O O . THR A 1 184 ? 0.756 15.104 18.089 1.00 59.56 184 THR A O 1
ATOM 1541 N N . SER A 1 185 ? 1.066 15.669 15.950 1.00 56.72 185 SER A N 1
ATOM 1542 C CA . SER A 1 185 ? 2.513 15.836 16.112 1.00 56.72 185 SER A CA 1
ATOM 1543 C C . SER A 1 185 ? 2.813 17.186 16.777 1.00 56.72 185 SER A C 1
ATOM 1545 O O . SER A 1 185 ? 2.357 18.225 16.302 1.00 56.72 185 SER A O 1
ATOM 1547 N N . GLU A 1 186 ? 3.605 17.174 17.856 1.00 54.62 186 GLU A N 1
ATOM 1548 C CA . GLU A 1 186 ? 4.033 18.379 18.593 1.00 54.62 186 GLU A CA 1
ATOM 1549 C C . GLU A 1 186 ? 4.709 19.426 17.691 1.00 54.62 186 GLU A C 1
ATOM 1551 O O . GLU A 1 186 ? 4.616 20.625 17.945 1.00 54.62 186 GLU A O 1
ATOM 1556 N N . THR A 1 187 ? 5.329 18.982 16.596 1.00 53.06 187 THR A N 1
ATOM 1557 C CA . THR A 1 187 ? 6.017 19.822 15.607 1.00 53.06 187 THR A CA 1
ATOM 1558 C C . THR A 1 187 ? 5.057 20.696 14.788 1.00 53.06 187 THR A C 1
ATOM 1560 O O . THR A 1 187 ? 5.458 21.746 14.298 1.00 53.06 187 THR A O 1
ATOM 1563 N N . TYR A 1 188 ? 3.783 20.307 14.666 1.00 54.56 188 TYR A N 1
ATOM 1564 C CA . TYR A 1 188 ? 2.780 21.008 13.851 1.00 54.56 188 TYR A CA 1
ATOM 1565 C C . TYR A 1 188 ? 1.840 21.887 14.673 1.00 54.56 188 TYR A C 1
ATOM 1567 O O . TYR A 1 188 ? 0.865 22.399 14.145 1.00 54.56 188 TYR A O 1
ATOM 1575 N N . LYS A 1 189 ? 2.133 22.115 15.957 1.00 50.41 189 LYS A N 1
ATOM 1576 C CA . LYS A 1 189 ? 1.288 22.919 16.857 1.00 50.41 189 LYS A CA 1
ATOM 1577 C C . LYS A 1 189 ? 1.096 24.380 16.397 1.00 50.41 189 LYS A C 1
ATOM 1579 O O . LYS A 1 189 ? 0.228 25.061 16.929 1.00 50.41 189 LYS A O 1
ATOM 1584 N N . TYR A 1 190 ? 1.903 24.848 15.438 1.00 50.22 190 TYR A N 1
ATOM 1585 C CA . TYR A 1 190 ? 1.916 26.220 14.909 1.00 50.22 190 TYR A CA 1
ATOM 1586 C C . TYR A 1 190 ? 1.465 26.356 13.442 1.00 50.22 190 TYR A C 1
ATOM 1588 O O . TYR A 1 190 ? 1.320 27.474 12.957 1.00 50.22 190 TYR A O 1
ATOM 1596 N N . TYR A 1 191 ? 1.239 25.244 12.742 1.00 47.84 191 TYR A N 1
ATOM 1597 C CA . TYR A 1 191 ? 0.670 25.218 11.392 1.00 47.84 191 TYR A CA 1
ATOM 1598 C C . TYR A 1 191 ? -0.721 24.590 11.476 1.00 47.84 191 TYR A C 1
ATOM 1600 O O . TYR A 1 191 ? -0.960 23.782 12.374 1.00 47.84 191 TYR A O 1
ATOM 1608 N N . ASP A 1 192 ? -1.637 24.932 10.565 1.00 56.06 192 ASP A N 1
ATOM 1609 C CA . ASP A 1 192 ? -2.894 24.188 10.442 1.00 56.06 192 ASP A CA 1
ATOM 1610 C C . ASP A 1 192 ? -2.576 22.690 10.454 1.00 56.06 192 ASP A C 1
ATOM 1612 O O . ASP A 1 192 ? -1.728 22.220 9.688 1.00 56.06 192 ASP A O 1
ATOM 1616 N N . VAL A 1 193 ? -3.189 21.957 11.389 1.00 57.06 193 VAL A N 1
ATOM 1617 C CA . VAL A 1 193 ? -2.922 20.529 11.578 1.00 57.06 193 VAL A CA 1
ATOM 1618 C C . VAL A 1 193 ? -3.127 19.852 10.228 1.00 57.06 193 VAL A C 1
ATOM 1620 O O . VAL A 1 193 ? -4.250 19.831 9.721 1.00 57.06 193 VAL A O 1
ATOM 1623 N N . LEU A 1 194 ? -2.047 19.330 9.631 1.00 64.25 194 LEU A N 1
ATOM 1624 C CA . LEU A 1 194 ? -2.121 18.633 8.348 1.00 64.25 194 LEU A CA 1
ATOM 1625 C C . LEU A 1 194 ? -3.200 17.556 8.451 1.00 64.25 194 LEU A C 1
ATOM 1627 O O . LEU A 1 194 ? -3.090 16.606 9.232 1.00 64.25 194 LEU A O 1
ATOM 1631 N N . LYS A 1 195 ? -4.279 17.743 7.691 1.00 72.88 195 LYS A N 1
ATOM 1632 C CA . LYS A 1 195 ? -5.460 16.899 7.802 1.00 72.88 195 LYS A CA 1
ATOM 1633 C C . LYS A 1 195 ? -5.187 15.565 7.118 1.00 72.88 195 LYS A C 1
ATOM 1635 O O . LYS A 1 195 ? -5.094 15.496 5.895 1.00 72.88 195 LYS A O 1
ATOM 1640 N N . ARG A 1 196 ? -5.092 14.498 7.913 1.00 85.00 196 ARG A N 1
ATOM 1641 C CA . ARG A 1 196 ? -5.061 13.122 7.403 1.00 85.00 196 ARG A CA 1
ATOM 1642 C C . ARG A 1 196 ? -6.427 12.752 6.825 1.00 85.00 196 ARG A C 1
ATOM 1644 O O . ARG A 1 196 ? -7.458 12.984 7.458 1.00 85.00 196 ARG A O 1
ATOM 1651 N N . ALA A 1 197 ? -6.437 12.152 5.640 1.00 88.62 197 ALA A N 1
ATOM 1652 C CA . ALA A 1 197 ? -7.647 11.716 4.952 1.00 88.62 197 ALA A CA 1
ATOM 1653 C C . ALA A 1 197 ? -7.634 10.196 4.758 1.00 88.62 197 ALA A C 1
ATOM 1655 O O . ALA A 1 197 ? -6.717 9.637 4.161 1.00 88.62 197 ALA A O 1
ATOM 1656 N N . VAL A 1 198 ? -8.665 9.517 5.254 1.00 91.94 198 VAL A N 1
ATOM 1657 C CA . VAL A 1 198 ? -8.809 8.066 5.155 1.00 91.94 198 VAL A CA 1
ATOM 1658 C C . VAL A 1 198 ? -10.153 7.760 4.521 1.00 91.94 198 VAL A C 1
ATOM 1660 O O . VAL A 1 198 ? -11.205 8.096 5.062 1.00 91.94 198 VAL A O 1
ATOM 1663 N N . ARG A 1 199 ? -10.124 7.097 3.367 1.00 95.00 199 ARG A N 1
ATOM 1664 C CA . ARG A 1 199 ? -11.332 6.626 2.693 1.00 95.00 199 ARG A CA 1
ATOM 1665 C C . ARG A 1 199 ? -11.602 5.188 3.121 1.00 95.00 199 ARG A C 1
ATOM 1667 O O . ARG A 1 199 ? -10.963 4.264 2.636 1.00 95.00 199 ARG A O 1
ATOM 1674 N N . ILE A 1 200 ? -12.548 4.990 4.032 1.00 94.25 200 ILE A N 1
ATOM 1675 C CA . ILE A 1 200 ? -12.997 3.676 4.517 1.00 94.25 200 ILE A CA 1
ATOM 1676 C C . ILE A 1 200 ? -14.518 3.716 4.719 1.00 94.25 200 ILE A C 1
ATOM 1678 O O . ILE A 1 200 ? -15.090 4.789 4.877 1.00 94.25 200 ILE A O 1
ATOM 1682 N N . LYS A 1 201 ? -15.198 2.562 4.694 1.00 92.56 201 LYS A N 1
ATOM 1683 C CA . LYS A 1 201 ? -16.652 2.500 4.950 1.00 92.56 201 LYS A CA 1
ATOM 1684 C C . LYS A 1 201 ? -17.029 2.749 6.418 1.00 92.56 201 LYS A C 1
ATOM 1686 O O . LYS A 1 201 ? -18.164 3.116 6.692 1.00 92.56 201 LYS A O 1
ATOM 1691 N N . CYS A 1 202 ? -16.110 2.510 7.347 1.00 87.75 202 CYS A N 1
ATOM 1692 C CA . CYS A 1 202 ? -16.350 2.657 8.778 1.00 87.75 202 CYS A CA 1
ATOM 1693 C C . CYS A 1 202 ? -16.425 4.134 9.185 1.00 87.75 202 CYS A C 1
ATOM 1695 O O . CYS A 1 202 ? -15.634 4.948 8.709 1.00 87.75 202 CYS A O 1
ATOM 1697 N N . ASN A 1 203 ? -17.325 4.472 10.112 1.00 85.88 203 ASN A N 1
ATOM 1698 C CA . ASN A 1 203 ? -17.339 5.797 10.725 1.00 85.88 203 ASN A CA 1
ATOM 1699 C C . ASN A 1 203 ? -16.212 5.887 11.768 1.00 85.88 203 ASN A C 1
ATOM 1701 O O . ASN A 1 203 ? -16.378 5.451 12.902 1.00 85.88 203 ASN A O 1
ATOM 1705 N N . ILE A 1 204 ? -15.046 6.386 11.354 1.00 86.19 204 ILE A N 1
ATOM 1706 C CA . ILE A 1 204 ? -13.834 6.457 12.191 1.00 86.19 204 ILE A CA 1
ATOM 1707 C C . ILE A 1 204 ? -13.504 7.868 12.691 1.00 86.19 204 ILE A C 1
ATOM 1709 O O . ILE A 1 204 ? -12.572 8.031 13.471 1.00 86.19 204 ILE A O 1
ATOM 1713 N N . TYR A 1 205 ? -14.241 8.882 12.235 1.00 82.69 205 TYR A N 1
ATOM 1714 C CA . TYR A 1 205 ? -14.007 10.282 12.605 1.00 82.69 205 TYR A CA 1
ATOM 1715 C C . TYR A 1 205 ? -14.809 10.714 13.836 1.00 82.69 205 TYR A C 1
ATOM 1717 O O . TYR A 1 205 ? -14.442 11.682 14.493 1.00 82.69 205 TYR A O 1
ATOM 1725 N N . GLU A 1 206 ? -15.879 9.987 14.160 1.00 78.31 206 GLU A N 1
ATOM 1726 C CA . GLU A 1 206 ? -16.799 10.311 15.259 1.00 78.31 206 GLU A CA 1
ATOM 1727 C C . GLU A 1 206 ? -16.706 9.320 16.433 1.00 78.31 206 GLU A C 1
ATOM 1729 O O . GLU A 1 206 ? -17.447 9.440 17.405 1.00 78.31 206 GLU A O 1
ATOM 1734 N N . VAL A 1 207 ? -15.806 8.332 16.359 1.00 76.56 207 VAL A N 1
ATOM 1735 C CA . VAL A 1 207 ? -15.706 7.226 17.326 1.00 76.56 207 VAL A CA 1
ATOM 1736 C C . VAL A 1 207 ? -14.362 7.275 18.050 1.00 76.56 207 VAL A C 1
ATOM 1738 O O . VAL A 1 207 ? -13.310 7.375 17.415 1.00 76.56 207 VAL A O 1
ATOM 1741 N N . ALA A 1 208 ? -14.373 7.174 19.384 1.00 75.94 208 ALA A N 1
ATOM 1742 C CA . ALA A 1 208 ? -13.139 7.075 20.154 1.00 75.94 208 ALA A CA 1
ATOM 1743 C C . ALA A 1 208 ? -12.479 5.701 19.951 1.00 75.94 208 ALA A C 1
ATOM 1745 O O . ALA A 1 208 ? -13.142 4.668 19.878 1.00 75.94 208 ALA A O 1
ATOM 1746 N N . ALA A 1 209 ? -11.146 5.669 19.897 1.00 77.44 209 ALA A N 1
ATOM 1747 C CA . ALA A 1 209 ? -10.404 4.439 19.608 1.00 77.44 209 ALA A CA 1
ATOM 1748 C C . ALA A 1 209 ? -10.634 3.316 20.642 1.00 77.44 209 ALA A C 1
ATOM 1750 O O . ALA A 1 209 ? -10.486 2.141 20.309 1.00 77.44 209 ALA A O 1
ATOM 1751 N N . ASP A 1 210 ? -10.962 3.665 21.889 1.00 75.81 210 ASP A N 1
ATOM 1752 C CA . ASP A 1 210 ? -11.257 2.692 22.944 1.00 75.81 210 ASP A CA 1
ATOM 1753 C C . ASP A 1 210 ? -12.682 2.121 22.833 1.00 75.81 210 ASP A C 1
ATOM 1755 O O . ASP A 1 210 ? -12.864 0.933 23.095 1.00 75.81 210 ASP A O 1
ATOM 1759 N N . ASP A 1 211 ? -13.647 2.893 22.317 1.00 77.38 211 ASP A N 1
ATOM 1760 C CA . ASP A 1 211 ? -15.033 2.441 22.105 1.00 77.38 211 ASP A CA 1
ATOM 1761 C C . ASP A 1 211 ? -15.128 1.323 21.051 1.00 77.38 211 ASP A C 1
ATOM 1763 O O . ASP A 1 211 ? -16.010 0.469 21.119 1.00 77.38 211 ASP A O 1
ATOM 1767 N N . LEU A 1 212 ? -14.192 1.284 20.093 1.00 81.12 212 LEU A N 1
ATOM 1768 C CA . LEU A 1 212 ? -14.096 0.221 19.080 1.00 81.12 212 LEU A CA 1
ATOM 1769 C C . LEU A 1 212 ? -13.763 -1.158 19.670 1.00 81.12 212 LEU A C 1
ATOM 1771 O O . LEU A 1 212 ? -14.081 -2.181 19.063 1.00 81.12 212 LEU A O 1
ATOM 1775 N N . CYS A 1 213 ? -13.095 -1.194 20.824 1.00 78.06 213 CYS A N 1
ATOM 1776 C CA . CYS A 1 213 ? -12.616 -2.426 21.453 1.00 78.06 213 CYS A CA 1
ATOM 1777 C C . CYS A 1 213 ? -13.493 -2.911 22.603 1.00 78.06 213 CYS A C 1
ATOM 1779 O O . CYS A 1 213 ? -13.201 -3.954 23.190 1.00 78.06 213 CYS A O 1
ATOM 1781 N N . ASP A 1 214 ? -14.570 -2.195 22.914 1.00 68.88 214 ASP A N 1
ATOM 1782 C CA . ASP A 1 214 ? -15.400 -2.446 24.086 1.00 68.88 214 ASP A CA 1
ATOM 1783 C C . ASP A 1 214 ? -16.430 -3.567 23.829 1.00 68.88 214 ASP A C 1
ATOM 1785 O O . ASP A 1 214 ? -17.629 -3.432 24.056 1.00 68.88 214 ASP A O 1
ATOM 1789 N N . GLN A 1 215 ? -15.951 -4.714 23.332 1.00 55.28 215 GLN A N 1
ATOM 1790 C CA . GLN A 1 215 ? -16.746 -5.938 23.163 1.00 55.28 215 GLN A CA 1
ATOM 1791 C C . GLN A 1 215 ? -16.780 -6.825 24.425 1.00 55.28 215 GLN A C 1
ATOM 1793 O O . GLN A 1 215 ? -17.333 -7.922 24.388 1.00 55.28 215 GLN A O 1
ATOM 1798 N N . THR A 1 216 ? -16.249 -6.363 25.563 1.00 47.69 216 THR A N 1
ATOM 1799 C CA . THR A 1 216 ? -16.308 -7.091 26.850 1.00 47.69 216 THR A CA 1
ATOM 1800 C C . THR A 1 216 ? -16.726 -6.246 28.051 1.00 47.69 216 THR A C 1
ATOM 1802 O O . THR A 1 216 ? -16.793 -6.775 29.163 1.00 47.69 216 THR A O 1
ATOM 1805 N N . SER A 1 217 ? -17.112 -4.980 27.873 1.00 42.59 217 SER A N 1
ATOM 1806 C CA . SER A 1 217 ? -17.907 -4.315 28.899 1.00 42.59 217 SER A CA 1
ATOM 1807 C C . SER A 1 217 ? -19.362 -4.712 28.650 1.00 42.59 217 SER A C 1
ATOM 1809 O O . SER A 1 217 ? -20.017 -4.283 27.702 1.00 42.59 217 SER A O 1
ATOM 1811 N N . ILE A 1 218 ? -19.896 -5.613 29.476 1.00 48.31 218 ILE A N 1
ATOM 1812 C CA . ILE A 1 218 ? -21.347 -5.737 29.607 1.00 48.31 218 ILE A CA 1
ATOM 1813 C C . ILE A 1 218 ? -21.824 -4.301 29.845 1.00 48.31 218 ILE A C 1
ATOM 1815 O O . ILE A 1 218 ? -21.537 -3.732 30.902 1.00 48.31 218 ILE A O 1
ATOM 1819 N N . ARG A 1 219 ? -22.496 -3.684 28.861 1.00 46.28 219 ARG A N 1
ATOM 1820 C CA . ARG A 1 219 ? -23.231 -2.432 29.057 1.00 46.28 219 ARG A CA 1
ATOM 1821 C C . ARG A 1 219 ? -24.369 -2.749 30.020 1.00 46.28 219 ARG A C 1
ATOM 1823 O O . ARG A 1 219 ? -25.520 -2.917 29.637 1.00 46.28 219 ARG A O 1
ATOM 1830 N N . ILE A 1 220 ? -24.030 -2.849 31.301 1.00 53.03 220 ILE A N 1
ATOM 1831 C CA . ILE A 1 220 ? -24.960 -2.723 32.405 1.00 53.03 220 ILE A CA 1
ATOM 1832 C C . ILE A 1 220 ? -25.447 -1.285 32.259 1.00 53.03 220 ILE A C 1
ATOM 1834 O O . ILE A 1 220 ? -24.731 -0.344 32.616 1.00 53.03 220 ILE A O 1
ATOM 1838 N N . SER A 1 221 ? -26.616 -1.118 31.629 1.00 58.44 221 SER A N 1
ATOM 1839 C CA . SER A 1 221 ? -27.335 0.154 31.549 1.00 58.44 221 SER A CA 1
ATOM 1840 C C . SER A 1 221 ? -27.231 0.888 32.890 1.00 58.44 221 SER A C 1
ATOM 1842 O O . SER A 1 221 ? -27.194 0.250 33.950 1.00 58.44 221 SER A O 1
ATOM 1844 N N . SER A 1 222 ? -27.168 2.220 32.874 1.00 61.56 222 SER A N 1
ATOM 1845 C CA . SER A 1 222 ? -27.111 3.004 34.117 1.00 61.56 222 SER A CA 1
ATOM 1846 C C . SER A 1 222 ? -28.197 2.553 35.105 1.00 61.56 222 SER A C 1
ATOM 1848 O O . SER A 1 222 ? -27.901 2.316 36.272 1.00 61.56 222 SER A O 1
ATOM 1850 N N . LEU A 1 223 ? -29.404 2.268 34.604 1.00 60.81 223 LEU A N 1
ATOM 1851 C CA . LEU A 1 223 ? -30.527 1.662 35.328 1.00 60.81 223 LEU A CA 1
ATOM 1852 C C . LEU A 1 223 ? -30.165 0.355 36.044 1.00 60.81 223 LEU A C 1
ATOM 1854 O O . LEU A 1 223 ? -30.446 0.209 37.229 1.00 60.81 223 LEU A O 1
ATOM 1858 N N . THR A 1 224 ? -29.493 -0.578 35.372 1.00 68.75 224 THR A N 1
ATOM 1859 C CA . THR A 1 224 ? -29.048 -1.837 35.992 1.00 68.75 224 THR A CA 1
ATOM 1860 C C . THR A 1 224 ? -27.932 -1.640 37.027 1.00 68.75 224 THR A C 1
ATOM 1862 O O . THR A 1 224 ? -27.890 -2.385 38.004 1.00 68.75 224 THR A O 1
ATOM 1865 N N . LYS A 1 225 ? -27.085 -0.604 36.905 1.00 71.62 225 LYS A N 1
ATOM 1866 C CA . LYS A 1 225 ? -26.116 -0.249 37.965 1.00 71.62 225 LYS A CA 1
ATOM 1867 C C . LYS A 1 225 ? -26.832 0.273 39.211 1.00 71.62 225 LYS A C 1
ATOM 1869 O O . LYS A 1 225 ? -26.519 -0.160 40.319 1.00 71.62 225 LYS A O 1
ATOM 1874 N N . TYR A 1 226 ? -27.823 1.148 39.031 1.00 81.31 226 TYR A N 1
ATOM 1875 C CA . TYR A 1 226 ? -28.654 1.639 40.132 1.00 81.31 226 TYR A CA 1
ATOM 1876 C C . TYR A 1 226 ? -29.490 0.522 40.764 1.00 81.31 226 TYR A C 1
ATOM 1878 O O . TYR A 1 226 ? -29.618 0.487 41.984 1.00 81.31 226 TYR A O 1
ATOM 1886 N N . LEU A 1 227 ? -29.979 -0.434 39.969 1.00 84.56 227 LEU A N 1
ATOM 1887 C CA . LEU A 1 227 ? -30.709 -1.602 40.465 1.00 84.56 227 LEU A CA 1
ATOM 1888 C C . LEU A 1 227 ? -29.828 -2.492 41.356 1.00 84.56 227 LEU A C 1
ATOM 189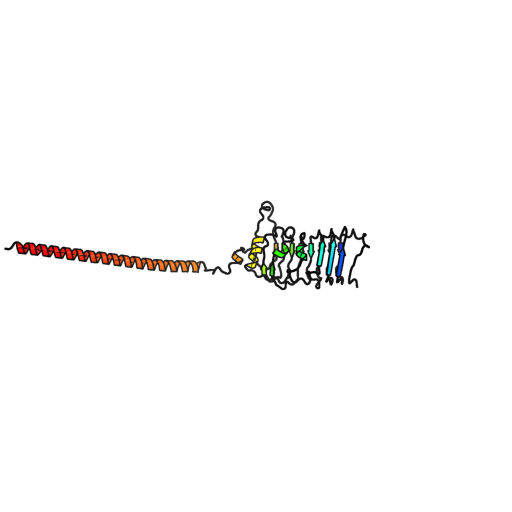0 O O . LEU A 1 227 ? -30.254 -2.887 42.438 1.00 84.56 227 LEU A O 1
ATOM 1894 N N . ILE A 1 228 ? -28.583 -2.763 40.949 1.00 84.00 228 ILE A N 1
ATOM 1895 C CA . ILE A 1 228 ? -27.629 -3.546 41.753 1.00 84.00 228 ILE A CA 1
ATOM 1896 C C . ILE A 1 228 ? -27.272 -2.803 43.049 1.00 84.00 228 ILE A C 1
ATOM 1898 O O . ILE A 1 228 ? -27.288 -3.404 44.124 1.00 84.00 228 ILE A O 1
ATOM 1902 N N . LEU A 1 229 ? -27.006 -1.494 42.974 1.00 86.38 229 LEU A N 1
ATOM 1903 C CA . LEU A 1 229 ? -26.750 -0.658 44.155 1.00 86.38 229 LEU A CA 1
ATOM 1904 C C . LEU A 1 229 ? -27.942 -0.648 45.122 1.00 86.38 229 LEU A C 1
ATOM 1906 O O . LEU A 1 229 ? -27.753 -0.755 46.333 1.00 86.38 229 LEU A O 1
ATOM 1910 N N . PHE A 1 230 ? -29.164 -0.581 44.596 1.00 90.56 230 PHE A N 1
ATOM 1911 C CA . PHE A 1 230 ? -30.391 -0.621 45.385 1.00 90.56 230 PHE A CA 1
ATOM 1912 C C . PHE A 1 230 ? -30.579 -1.971 46.093 1.00 90.56 230 PHE A C 1
ATOM 1914 O O . PHE A 1 230 ? -30.856 -2.005 47.292 1.00 90.56 230 PHE A O 1
ATOM 1921 N N . ILE A 1 231 ? -30.345 -3.088 45.393 1.00 92.00 231 ILE A N 1
ATOM 1922 C CA . ILE A 1 231 ? -30.401 -4.437 45.983 1.00 92.00 231 ILE A CA 1
ATOM 1923 C C . ILE A 1 231 ? -29.357 -4.587 47.101 1.00 92.00 231 ILE A C 1
ATOM 1925 O O . ILE A 1 231 ? -29.676 -5.089 48.181 1.00 92.00 231 ILE A O 1
ATOM 1929 N N . MET A 1 232 ? -28.130 -4.104 46.885 1.00 91.94 232 MET A N 1
ATOM 1930 C CA . MET A 1 232 ? -27.077 -4.123 47.906 1.00 91.94 232 MET A CA 1
ATOM 1931 C C . MET A 1 232 ? -27.444 -3.276 49.131 1.00 91.94 232 MET A C 1
ATOM 1933 O O . MET A 1 232 ? -27.240 -3.719 50.263 1.00 91.94 232 MET A O 1
ATOM 1937 N N . ALA A 1 233 ? -28.044 -2.099 48.931 1.00 94.62 233 ALA A N 1
ATOM 1938 C CA . ALA A 1 233 ? -28.522 -1.254 50.023 1.00 94.62 233 ALA A CA 1
ATOM 1939 C C . ALA A 1 233 ? -29.628 -1.937 50.849 1.00 94.62 233 ALA A C 1
ATOM 1941 O O . ALA A 1 233 ? -29.586 -1.888 52.079 1.00 94.62 233 ALA A O 1
ATOM 1942 N N . ILE A 1 234 ? -30.568 -2.639 50.201 1.00 94.75 234 ILE A N 1
ATOM 1943 C CA . ILE A 1 234 ? -31.606 -3.427 50.891 1.00 94.75 234 ILE A CA 1
ATOM 1944 C C . ILE A 1 234 ? -30.975 -4.539 51.733 1.00 94.75 234 ILE A C 1
ATOM 1946 O O . ILE A 1 234 ? -31.348 -4.718 52.893 1.00 94.75 234 ILE A O 1
ATOM 1950 N N . LEU A 1 235 ? -30.003 -5.275 51.188 1.00 94.62 235 LEU A N 1
ATOM 1951 C CA . LEU A 1 235 ? -29.322 -6.343 51.925 1.00 94.62 235 LEU A CA 1
ATOM 1952 C C . LEU A 1 235 ? -28.602 -5.801 53.165 1.00 94.62 235 LEU A C 1
ATOM 1954 O O . LEU A 1 235 ? -28.748 -6.361 54.254 1.00 94.62 235 LEU A O 1
ATOM 1958 N N . ILE A 1 236 ? -27.888 -4.681 53.025 1.00 94.88 236 ILE A N 1
ATOM 1959 C CA . ILE A 1 236 ? -27.232 -3.997 54.147 1.00 94.88 236 ILE A CA 1
ATOM 1960 C C . ILE A 1 236 ? -28.271 -3.558 55.186 1.00 94.88 236 ILE A C 1
ATOM 1962 O O . ILE A 1 236 ? -28.089 -3.807 56.378 1.00 94.88 236 ILE A O 1
ATOM 1966 N N . PHE A 1 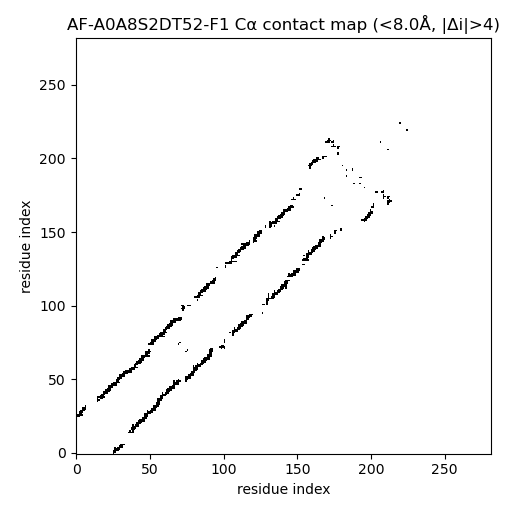237 ? -29.391 -2.978 54.755 1.00 95.56 237 PHE A N 1
ATOM 1967 C CA . PHE A 1 237 ? -30.471 -2.558 55.647 1.00 95.56 237 PHE A CA 1
ATOM 1968 C C . PHE A 1 237 ? -31.073 -3.734 56.433 1.00 95.56 237 PHE A C 1
ATOM 1970 O O . PHE A 1 237 ? -31.254 -3.646 57.649 1.00 95.56 237 PHE A O 1
ATOM 1977 N N . VAL A 1 238 ? -31.301 -4.880 55.782 1.00 95.38 238 VAL A N 1
ATOM 1978 C CA . VAL A 1 238 ? -31.774 -6.109 56.443 1.00 95.38 238 VAL A CA 1
ATOM 1979 C C . VAL A 1 238 ? -30.760 -6.614 57.473 1.00 95.38 238 VAL A C 1
ATOM 1981 O O . VAL A 1 238 ? -31.148 -7.049 58.564 1.00 95.38 238 VAL A O 1
ATOM 1984 N N . VAL A 1 239 ? -29.462 -6.550 57.165 1.00 94.62 239 VAL A N 1
ATOM 1985 C CA . VAL A 1 239 ? -28.398 -6.906 58.117 1.00 94.62 239 VAL A CA 1
ATOM 1986 C C . VAL A 1 239 ? -28.410 -5.961 59.317 1.00 94.62 239 VAL A C 1
ATOM 1988 O O . VAL A 1 239 ? -28.368 -6.435 60.454 1.00 94.62 239 VAL A O 1
ATOM 1991 N N . ILE A 1 240 ? -28.550 -4.653 59.093 1.00 94.69 240 ILE A N 1
ATOM 1992 C CA . ILE A 1 240 ? -28.647 -3.648 60.159 1.00 94.69 240 ILE A CA 1
ATOM 1993 C C . ILE A 1 240 ? -29.863 -3.922 61.050 1.00 94.69 240 ILE A C 1
ATOM 1995 O O . ILE A 1 240 ? -29.710 -3.987 62.269 1.00 94.69 240 ILE A O 1
ATOM 1999 N N . ILE A 1 241 ? -31.044 -4.187 60.480 1.00 94.56 241 ILE A N 1
ATOM 2000 C CA . ILE A 1 241 ? -32.238 -4.559 61.258 1.00 94.56 241 ILE A CA 1
ATOM 2001 C C . ILE A 1 241 ? -31.977 -5.813 62.097 1.00 94.56 241 ILE A C 1
ATOM 2003 O O . ILE A 1 241 ? -32.328 -5.857 63.278 1.00 94.56 241 ILE A O 1
ATOM 2007 N N . LYS A 1 242 ? -31.336 -6.842 61.529 1.00 92.62 242 LYS A N 1
ATOM 2008 C CA . LYS A 1 242 ? -30.980 -8.056 62.281 1.00 92.62 242 LYS A CA 1
ATOM 2009 C C . LYS A 1 242 ? -30.007 -7.760 63.424 1.00 92.62 242 LYS A C 1
ATOM 2011 O O . LYS A 1 242 ? -30.152 -8.349 64.497 1.00 92.62 242 LYS A O 1
ATOM 2016 N N . LEU A 1 243 ? -29.040 -6.866 63.222 1.00 92.94 243 LEU A N 1
ATOM 2017 C CA . LEU A 1 243 ? -28.097 -6.440 64.258 1.00 92.94 243 LEU A CA 1
ATOM 2018 C C . LEU A 1 243 ? -28.797 -5.652 65.368 1.00 92.94 243 LEU A C 1
ATOM 2020 O O . LEU A 1 243 ? -28.601 -5.974 66.539 1.00 92.94 243 LEU A O 1
ATOM 2024 N N . ILE A 1 244 ? -29.672 -4.709 65.014 1.00 91.88 244 ILE A N 1
ATOM 2025 C CA . ILE A 1 244 ? -30.494 -3.953 65.967 1.00 91.88 244 ILE A CA 1
ATOM 2026 C C . ILE A 1 244 ? -31.386 -4.911 66.763 1.00 91.88 244 ILE A C 1
ATOM 2028 O O . ILE A 1 244 ? -31.385 -4.873 67.990 1.00 91.88 244 ILE A O 1
ATOM 2032 N N . ASN A 1 245 ? -32.068 -5.853 66.108 1.00 90.62 245 ASN A N 1
ATOM 2033 C CA . ASN A 1 245 ? -32.897 -6.853 66.787 1.00 90.62 245 ASN A CA 1
ATOM 2034 C C . ASN A 1 245 ? -32.082 -7.756 67.723 1.00 90.62 245 ASN A C 1
ATOM 2036 O O . ASN A 1 245 ? -32.529 -8.064 68.831 1.00 90.62 245 ASN A O 1
ATOM 2040 N N . ARG A 1 246 ? -30.872 -8.171 67.320 1.00 90.12 246 ARG A N 1
ATOM 2041 C CA . ARG A 1 246 ? -29.948 -8.895 68.210 1.00 90.12 246 ARG A CA 1
ATOM 2042 C C . ARG A 1 246 ? -29.543 -8.038 69.407 1.00 90.12 246 ARG A C 1
ATOM 2044 O O . ARG A 1 246 ? -29.487 -8.555 70.521 1.00 90.12 246 ARG A O 1
ATOM 2051 N N . PHE A 1 247 ? -29.280 -6.753 69.196 1.00 88.62 247 PHE A N 1
ATOM 2052 C CA . PHE A 1 247 ? -28.904 -5.821 70.252 1.00 88.62 247 PHE A CA 1
ATOM 2053 C C . PHE A 1 247 ? -30.051 -5.585 71.244 1.00 88.62 247 PHE A C 1
ATOM 2055 O O . PHE A 1 247 ? -29.855 -5.740 72.448 1.00 88.62 247 PHE A O 1
ATOM 2062 N N . ILE A 1 248 ? -31.271 -5.348 70.754 1.00 86.75 248 ILE A N 1
ATOM 2063 C CA . ILE A 1 248 ? -32.480 -5.212 71.579 1.00 86.75 248 ILE A CA 1
ATOM 2064 C C . ILE A 1 248 ? -32.735 -6.493 72.382 1.00 86.75 248 ILE A C 1
ATOM 2066 O O . ILE A 1 248 ? -32.995 -6.420 73.583 1.00 86.75 248 ILE A O 1
ATOM 2070 N N . LYS A 1 249 ? -32.600 -7.681 71.770 1.00 85.62 249 LYS A N 1
ATOM 2071 C CA . LYS A 1 249 ? -32.712 -8.959 72.499 1.00 85.62 249 LYS A CA 1
ATOM 2072 C C . LYS A 1 249 ? -31.674 -9.075 73.616 1.00 85.62 249 LYS A C 1
ATOM 2074 O O . LYS A 1 249 ? -32.027 -9.483 74.721 1.00 85.62 249 LYS A O 1
ATOM 2079 N N . ARG A 1 250 ? -30.418 -8.685 73.365 1.00 81.81 250 ARG A N 1
ATOM 2080 C CA . ARG A 1 250 ? -29.358 -8.669 74.391 1.00 81.81 250 ARG A CA 1
ATOM 2081 C C . ARG A 1 250 ? -29.673 -7.694 75.524 1.00 81.81 250 ARG A C 1
ATOM 2083 O O . ARG A 1 250 ? -29.480 -8.052 76.681 1.00 81.81 250 ARG A O 1
ATOM 2090 N N . LEU A 1 251 ? -30.188 -6.504 75.215 1.00 80.19 251 LEU A N 1
ATOM 2091 C CA . LEU A 1 251 ? -30.609 -5.532 76.226 1.00 80.19 251 LEU A CA 1
ATOM 2092 C C . LEU A 1 251 ? -31.782 -6.050 77.059 1.00 80.19 251 LEU A C 1
ATOM 2094 O O . LEU A 1 251 ? -31.733 -5.968 78.281 1.00 80.19 251 LEU A O 1
ATOM 2098 N N . LYS A 1 252 ? -32.797 -6.654 76.428 1.00 78.44 252 LYS A N 1
ATOM 2099 C CA . LYS A 1 252 ? -33.934 -7.257 77.138 1.00 78.44 252 LYS A CA 1
ATOM 2100 C C . LYS A 1 252 ? -33.485 -8.407 78.044 1.00 78.44 252 LYS A C 1
ATOM 2102 O O . LYS A 1 252 ? -33.959 -8.506 79.169 1.00 78.44 252 LYS A O 1
ATOM 2107 N N . HIS A 1 253 ? -32.531 -9.224 77.594 1.00 75.25 253 HIS A N 1
ATOM 2108 C CA . HIS A 1 253 ? -31.953 -10.290 78.411 1.00 75.25 253 HIS A CA 1
ATOM 2109 C C . HIS A 1 253 ? -31.144 -9.744 79.600 1.00 75.25 253 HIS A C 1
ATOM 2111 O O . HIS A 1 253 ? -31.354 -10.180 80.726 1.00 75.25 253 HIS A O 1
ATOM 2117 N N . ARG A 1 254 ? -30.294 -8.726 79.388 1.00 71.69 254 ARG A N 1
ATOM 2118 C CA . ARG A 1 254 ? -29.577 -8.044 80.482 1.00 71.69 254 ARG A CA 1
ATOM 2119 C C . ARG A 1 254 ? -30.534 -7.408 81.488 1.00 71.69 254 ARG A C 1
ATOM 2121 O O . ARG A 1 254 ? -30.317 -7.533 82.686 1.00 71.69 254 ARG A O 1
ATOM 2128 N N . ARG A 1 255 ? -31.608 -6.778 81.006 1.00 69.50 255 ARG A N 1
ATOM 2129 C CA . ARG A 1 255 ? -32.642 -6.169 81.846 1.00 69.50 255 ARG A CA 1
ATOM 2130 C C . ARG A 1 255 ? -33.390 -7.218 82.674 1.00 69.50 255 ARG A C 1
ATOM 2132 O O . ARG A 1 255 ? -33.559 -7.023 83.867 1.00 69.50 255 ARG A O 1
ATOM 2139 N N . ASN A 1 256 ? -33.790 -8.340 82.074 1.00 68.38 256 ASN A N 1
ATOM 2140 C CA . ASN A 1 256 ? -34.444 -9.432 82.803 1.00 68.38 256 ASN A CA 1
ATOM 2141 C C . ASN A 1 256 ? -33.517 -10.068 83.852 1.00 68.38 256 ASN A C 1
ATOM 2143 O O . ASN A 1 256 ? -33.969 -10.331 84.960 1.00 68.38 256 ASN A O 1
ATOM 2147 N N . ASN A 1 257 ? -32.229 -10.255 83.544 1.00 65.50 257 ASN A N 1
ATOM 2148 C CA . ASN A 1 257 ? -31.255 -10.762 84.519 1.00 65.50 257 ASN A CA 1
ATOM 2149 C C . ASN A 1 257 ? -31.009 -9.767 85.664 1.00 65.50 257 ASN A C 1
ATOM 2151 O O . ASN A 1 257 ? -30.792 -10.188 86.795 1.00 65.50 257 ASN A O 1
ATOM 2155 N N . PHE A 1 258 ? -31.054 -8.460 85.385 1.00 68.69 258 PHE A N 1
ATOM 2156 C CA . PHE A 1 258 ? -30.986 -7.427 86.418 1.00 68.69 258 PHE A CA 1
ATOM 2157 C C . PHE A 1 258 ? -32.209 -7.477 87.342 1.00 68.69 258 PHE A C 1
ATOM 2159 O O . PHE A 1 258 ? -32.034 -7.532 88.552 1.00 68.69 258 PHE A O 1
ATOM 2166 N N . TYR A 1 259 ? -33.428 -7.552 86.790 1.00 59.59 259 TYR A N 1
ATOM 2167 C CA . TYR A 1 259 ? -34.636 -7.716 87.607 1.00 59.59 259 TYR A CA 1
ATOM 2168 C C . TYR A 1 259 ? -34.573 -8.987 88.462 1.00 59.59 259 TYR A C 1
ATOM 2170 O O . TYR A 1 259 ? -34.841 -8.912 89.652 1.00 59.59 259 TYR A O 1
ATOM 2178 N N . HIS A 1 260 ? -34.148 -10.125 87.903 1.00 59.06 260 HIS A N 1
ATOM 2179 C CA . HIS A 1 260 ? -34.030 -11.368 88.672 1.00 59.06 260 HIS A CA 1
ATOM 2180 C C . HIS A 1 260 ? -33.076 -11.249 89.865 1.00 59.06 260 HIS A C 1
ATOM 2182 O O . HIS A 1 260 ? -33.414 -11.751 90.927 1.00 59.06 260 HIS A O 1
ATOM 2188 N N . ARG A 1 261 ? -31.930 -10.567 89.709 1.00 59.38 261 ARG A N 1
ATOM 2189 C CA . ARG A 1 261 ? -30.989 -10.331 90.819 1.00 59.38 261 ARG A CA 1
ATOM 2190 C C . ARG A 1 261 ? -31.567 -9.412 91.890 1.00 59.38 261 ARG A C 1
ATOM 2192 O O . ARG A 1 261 ? -31.464 -9.719 93.064 1.00 59.38 261 ARG A O 1
ATOM 2199 N N . VAL A 1 262 ? -32.224 -8.324 91.489 1.00 60.09 262 VAL A N 1
ATOM 2200 C CA . VAL A 1 262 ? -32.839 -7.388 92.445 1.00 60.09 262 VAL A CA 1
ATOM 2201 C C . VAL A 1 262 ? -33.966 -8.057 93.239 1.00 60.09 262 VAL A C 1
ATOM 2203 O O . VAL A 1 262 ? -34.069 -7.828 94.437 1.00 60.09 262 VAL A O 1
ATOM 2206 N N . TYR A 1 263 ? -34.783 -8.905 92.603 1.00 57.62 263 TYR A N 1
ATOM 2207 C CA . TYR A 1 263 ? -35.828 -9.657 93.308 1.00 57.62 263 TYR A CA 1
ATOM 2208 C C . TYR A 1 263 ? -35.246 -10.718 94.251 1.00 57.62 263 TYR A C 1
ATOM 2210 O O . TYR A 1 263 ? -35.705 -10.814 95.381 1.00 57.62 263 TYR A O 1
ATOM 2218 N N . THR A 1 264 ? -34.201 -11.452 93.849 1.00 59.66 264 THR A N 1
ATOM 2219 C CA . THR A 1 264 ? -33.547 -12.412 94.756 1.00 59.66 264 THR A CA 1
ATOM 2220 C C . THR A 1 264 ? -32.852 -11.729 95.930 1.00 59.66 264 THR A C 1
ATOM 2222 O O . THR A 1 264 ? -32.922 -12.237 97.042 1.00 59.66 264 THR A O 1
ATOM 2225 N N . ASP A 1 265 ? -32.218 -10.576 95.711 1.00 57.81 265 ASP A N 1
ATOM 2226 C CA . ASP A 1 265 ? -31.547 -9.830 96.781 1.00 57.81 265 ASP A CA 1
ATOM 2227 C C . ASP A 1 265 ? -32.574 -9.215 97.754 1.00 57.81 265 ASP A C 1
ATOM 2229 O O . ASP A 1 265 ? -32.355 -9.212 98.962 1.00 57.81 265 ASP A O 1
ATOM 2233 N N . ALA A 1 266 ? -33.729 -8.755 97.256 1.00 58.69 266 ALA A N 1
ATOM 2234 C CA . ALA A 1 266 ? -34.830 -8.277 98.094 1.00 58.69 266 ALA A CA 1
ATOM 2235 C C . ALA A 1 266 ? -35.477 -9.405 98.919 1.00 58.69 266 ALA A C 1
ATOM 2237 O O . ALA A 1 266 ? -35.744 -9.213 100.105 1.00 58.69 266 ALA A O 1
ATOM 2238 N N . ASP A 1 267 ? -35.678 -10.586 98.327 1.00 58.03 267 ASP A N 1
ATOM 2239 C CA . ASP A 1 267 ? -36.223 -11.747 99.040 1.00 58.03 267 ASP A CA 1
ATOM 2240 C C . ASP A 1 267 ? -35.281 -12.201 100.173 1.00 58.03 267 ASP A C 1
ATOM 2242 O O . ASP A 1 267 ? -35.746 -12.501 101.274 1.00 58.03 267 ASP A O 1
ATOM 2246 N N . VAL A 1 268 ? -33.959 -12.160 99.957 1.00 58.56 268 VAL A N 1
ATOM 2247 C CA . VAL A 1 268 ? -32.950 -12.455 100.995 1.00 58.56 268 VAL A CA 1
ATOM 2248 C C . VAL A 1 268 ? -33.007 -11.444 102.148 1.00 58.56 268 VAL A C 1
ATOM 2250 O O . VAL A 1 268 ? -33.004 -11.852 103.307 1.00 58.56 268 VAL A O 1
ATOM 2253 N N . ILE A 1 269 ? -33.148 -10.146 101.858 1.00 58.03 269 ILE A N 1
ATOM 2254 C CA . ILE A 1 269 ? -33.270 -9.105 102.896 1.00 58.03 269 ILE A CA 1
ATOM 2255 C C . ILE A 1 269 ? -34.547 -9.302 103.730 1.00 58.03 269 ILE A C 1
ATOM 2257 O O . ILE A 1 269 ? -34.514 -9.180 104.953 1.00 58.03 269 ILE A O 1
ATOM 2261 N N . THR A 1 270 ? -35.671 -9.666 103.102 1.00 58.47 270 THR A N 1
ATOM 2262 C CA . THR A 1 270 ? -36.926 -9.915 103.840 1.00 58.47 270 THR A CA 1
ATOM 2263 C C . THR A 1 270 ? -36.903 -11.182 104.700 1.00 58.47 270 THR A C 1
ATOM 2265 O O . THR A 1 270 ? -37.621 -11.253 105.699 1.00 58.47 270 THR A O 1
ATOM 2268 N N . LEU A 1 271 ? -36.090 -12.179 104.336 1.00 57.44 271 LEU A N 1
ATOM 2269 C CA . LEU A 1 271 ? -35.857 -13.380 105.143 1.00 57.44 271 LEU A CA 1
ATOM 2270 C C . LEU A 1 271 ? -34.994 -13.068 106.373 1.00 57.44 271 LEU A C 1
ATOM 2272 O O . LEU A 1 271 ? -35.349 -13.486 107.474 1.00 57.44 271 LEU A O 1
ATOM 2276 N N . ASP A 1 272 ? -33.930 -12.278 106.215 1.00 57.56 272 ASP A N 1
ATOM 2277 C CA . ASP A 1 272 ? -33.111 -11.822 107.347 1.00 57.56 272 ASP A CA 1
ATOM 2278 C C . ASP A 1 272 ? -33.905 -10.923 108.312 1.00 57.56 272 ASP A C 1
ATOM 2280 O O . ASP A 1 272 ? -33.799 -11.079 109.529 1.00 57.56 272 ASP A O 1
ATOM 2284 N N . GLU A 1 273 ? -34.776 -10.042 107.806 1.00 57.16 273 GLU A N 1
ATOM 2285 C CA . GLU A 1 273 ? -35.647 -9.215 108.658 1.00 57.16 273 GLU A CA 1
ATOM 2286 C C . GLU A 1 273 ? -36.702 -10.023 109.433 1.00 57.16 273 GLU A C 1
ATOM 2288 O O . GLU A 1 273 ? -37.082 -9.618 110.534 1.00 57.16 273 GLU A O 1
ATOM 2293 N N . ARG A 1 274 ? -37.178 -11.164 108.907 1.00 56.09 274 ARG A N 1
ATOM 2294 C CA . ARG A 1 274 ? -38.057 -12.073 109.669 1.00 56.09 274 ARG A CA 1
ATOM 2295 C C . ARG A 1 274 ? -37.294 -12.846 110.739 1.00 56.09 274 ARG A C 1
ATOM 2297 O O . ARG A 1 274 ? -37.761 -12.895 111.872 1.00 56.09 274 ARG A O 1
ATOM 2304 N N . ASN A 1 275 ? -36.106 -13.356 110.419 1.00 54.50 275 ASN A N 1
ATOM 2305 C CA . ASN A 1 275 ? -35.263 -14.075 111.380 1.00 54.50 275 ASN A CA 1
ATOM 2306 C C . ASN A 1 275 ? -34.765 -13.168 112.526 1.00 54.50 275 ASN A C 1
ATOM 2308 O O . ASN A 1 275 ? -34.553 -13.631 113.644 1.00 54.50 275 ASN A O 1
ATOM 2312 N N . LEU A 1 276 ? -34.606 -11.862 112.282 1.00 55.66 276 LEU A N 1
ATOM 2313 C CA . LEU A 1 276 ? -34.284 -10.870 113.319 1.00 55.66 276 LEU A CA 1
ATOM 2314 C C . LEU A 1 276 ? -35.484 -10.492 114.204 1.00 55.66 276 LEU A C 1
ATOM 2316 O O . LEU A 1 276 ? -35.281 -10.026 115.324 1.00 55.66 276 LEU A O 1
ATOM 2320 N N . ARG A 1 277 ? -36.725 -10.670 113.732 1.00 55.25 277 ARG A N 1
ATOM 2321 C CA . ARG A 1 277 ? -37.929 -10.448 114.553 1.00 55.25 277 ARG A CA 1
ATOM 2322 C C . ARG A 1 277 ? -38.268 -11.662 115.412 1.00 55.25 277 ARG A C 1
ATOM 2324 O O . ARG A 1 277 ? -38.611 -11.469 116.567 1.00 55.25 277 ARG A O 1
ATOM 2331 N N . GLU A 1 278 ? -38.082 -12.879 114.903 1.00 54.50 278 GLU A N 1
ATOM 2332 C CA . GLU A 1 278 ? -38.321 -14.105 115.684 1.00 54.50 278 GLU A CA 1
ATOM 2333 C C . GLU A 1 278 ? -37.326 -14.294 116.846 1.00 54.50 278 GLU A C 1
ATOM 2335 O O . GLU A 1 278 ? -37.685 -14.889 117.851 1.00 54.50 278 GLU A O 1
ATOM 2340 N N . ASN A 1 279 ? -36.116 -13.723 116.776 1.00 53.25 279 ASN A N 1
ATOM 2341 C CA . ASN A 1 279 ? -35.131 -13.784 117.870 1.00 53.25 279 ASN A CA 1
ATOM 2342 C C . ASN A 1 279 ? -35.281 -12.686 118.948 1.00 53.25 279 ASN A C 1
ATOM 2344 O O . ASN A 1 279 ? -34.477 -12.648 119.874 1.00 53.25 279 ASN A O 1
ATOM 2348 N N . ASN A 1 280 ? -36.249 -11.770 118.824 1.00 51.97 280 ASN A N 1
ATOM 2349 C CA . ASN A 1 280 ? -36.498 -10.711 119.817 1.00 51.97 280 ASN A CA 1
ATOM 2350 C C . ASN A 1 280 ? -37.773 -10.949 120.655 1.00 51.97 280 ASN A C 1
ATOM 2352 O O . ASN A 1 280 ? -38.114 -10.095 121.471 1.00 51.97 280 ASN A O 1
ATOM 2356 N N . ASP A 1 281 ? -38.452 -12.085 120.457 1.00 50.00 281 ASP A N 1
ATOM 2357 C CA . ASP A 1 281 ? -39.690 -12.474 121.154 1.00 50.00 281 ASP A CA 1
ATOM 2358 C C . ASP A 1 281 ? -39.501 -13.671 122.132 1.00 50.00 281 ASP A C 1
ATOM 2360 O O . ASP A 1 281 ? -40.484 -14.291 122.542 1.00 50.00 281 ASP A O 1
ATOM 2364 N N . GLU A 1 282 ? -38.265 -13.972 122.561 1.00 43.09 282 GLU A N 1
ATOM 2365 C CA . GLU A 1 282 ? -37.942 -14.836 123.726 1.00 43.09 282 GLU A CA 1
ATOM 2366 C C . GLU A 1 282 ? -37.240 -14.039 124.836 1.00 43.09 282 GLU A C 1
ATOM 2368 O O . GLU A 1 282 ? -37.534 -14.306 126.027 1.00 43.09 282 GLU A O 1
#

Foldseek 3Di:
DPQEDDDDDDPPVCLPAQEAAPAQEAHAEYADADDAHDHLEYEHAHYCHQAAHYAHERHAYYEHENNANYEQQHRHHDNYNNHAYYAQENYAYADLPNRCVLLNCQNYQEYHHEPYEHPVLEAEPVSNLSNLVHHAYEEHHQHQHAAYHYACPSNLNHAEYEDHNHNHDQALRCLRVLCSQPDQDPVCPPPDGRHRYYHYPHPSPPDHSVNRHPPPPPCCDPVNVVVVVVVVVVVVVVVVVVVVVVVVVVVVVVVVVVVVVVVVVVVVVVVVVVVVVVVVPD

Nearest PDB structures (foldseek):
  4u08-assembly2_B  TM=5.470E-01  e=2.828E-02  Leptospira interrogans serovar Copenhageni str. Fiocruz L1-130
  3ul8-assembly1_A  TM=4.795E-01  e=3.450E-02  Homo sapiens
  8r1j-assembly1_G  TM=4.308E-01  e=4.792E-01  Homo sapiens
  8r1l-assembly1_D  TM=4.074E-01  e=3.386E-01  Homo sapiens
  8rna-assembly1_G  TM=3.624E-01  e=1.171E+00  Homo sapiens

InterPro domains:
  IPR032675 Leucine-rich repeat domain superfamily [G3DSA:3.80.10.10] (1-220)

Secondary structure (DSSP, 8-state):
---EEE--S--GGGTT-SEEE--SS---EEEEE-SS---SEEE--SS--SEEEEEESS--EEE--S-TT--SSSSEEEEETT--EEE-TTS----STT-THHHH-TT-SEEE-TT---TT-EEEGGGGGGGTTT--EEE-TTS---EEES--TT-TT--EEE-TTS----SGGGHHHHHHHH---GGGTTS-----EEE-SS--SSS-TTGGG-SSS----HHHHHHHHHHHHHHHHHHHHHHHHHHHHHHHHHHHHHHHHHHHHHHHHHHHHHHHHHTT--

pLDDT: mean 83.07, std 17.07, range [35.69, 98.88]

Radius of gyration: 41.9 Å; Cα contacts (8 Å, |Δi|>4): 496; chains: 1; bounding box: 65×41×155 Å

Organism: NCBI:txid1234261

Sequence (282 aa):
NLNEIHFQNGMYNLALMDNLNLSHNIIEQINIKWHRESPHTIDLSYNNLKFVYLHGQTTYNLNLSSNYQLTLDNNVQLNLSQLKYIDLSNINFRSFKNVNLFHNLTTIQTLILNNNHLDMKILNWNVFHPMSKYLTHLSLYNMSIEQLEGYLDNQKQLLTIDLYKNNIKCDCSLKTLVKWLNFTSETYKYYDVLKRAVRIKCNIYEVAADDLCDQTSIRISSLTKYLILFIMAILIFVVIIKLINRFIKRLKHRRNNFYHRVYTDADVITLDERNLRENNDE

Mean predicted aligned error: 13.73 Å

Solvent-accessible surface area (backbone atoms only — not comparable to full-atom values): 14806 Å² total; per-residue (Å²): 136,67,50,60,55,74,72,72,98,76,60,80,84,53,56,78,38,57,62,44,79,58,48,73,46,71,32,31,34,42,47,43,70,40,89,67,54,32,35,34,29,38,34,48,22,40,24,47,29,44,35,40,38,42,33,26,55,50,22,28,36,40,33,48,23,44,10,61,62,24,40,52,51,89,29,42,46,78,49,43,79,46,32,27,36,41,34,51,21,33,27,48,46,40,66,78,75,82,33,59,47,51,66,71,45,41,56,25,26,34,45,35,39,27,53,21,49,35,76,80,22,62,44,53,46,57,67,50,53,51,16,22,86,41,28,29,38,41,35,43,28,35,21,54,32,36,45,49,43,69,56,52,82,69,44,72,48,47,36,38,39,32,43,34,80,34,64,58,58,86,36,47,56,42,27,49,59,36,48,50,68,68,58,75,59,81,89,41,77,88,49,84,71,81,75,65,46,73,42,53,90,57,81,58,91,86,50,58,45,66,68,43,53,55,86,77,62,77,81,64,48,69,66,54,51,51,48,52,53,50,53,52,50,52,52,52,50,54,51,49,52,53,51,51,53,52,49,52,51,51,51,51,50,54,50,52,54,49,52,53,50,54,52,53,54,50,54,52,52,57,50,54,56,48,58,59,52,68,72,72,76,123